Protein AF-A0A078JYT4-F1 (afdb_monomer)

Foldseek 3Di:
DPPFQAWEAEVNDIDTDHLVLLLVQFVQSVVVQVPPPDSNHRYHYDHLDHPLLVVQVRCCSVPVDGPPDDDLVSLLSNLQVCLVRVRVSSVQVSLVVVLVVDDLQCLLVQLVSCVVSVSVVSNVSSLLRCLVCVVSSCPHPSCVVCVPPDPVSVVSSVVSNVVVVVVVVVPDDDDDPDPVVVVVVPDDDDDDDDDDDDDDDD

Nearest PDB structures (foldseek):
  4j8z-assembly1_A  TM=9.392E-01  e=4.203E-13  Homo sapiens
  8dwv-assembly1_E  TM=9.304E-01  e=1.957E-12  Homo sapiens
  8dws-assembly1_A  TM=9.161E-01  e=1.350E-12  Homo sapiens
  8dwu-assembly1_J  TM=9.229E-01  e=5.960E-12  Homo sapiens
  3htm-assembly2_D  TM=9.445E-01  e=6.148E-11  Homo sapiens

Solvent-accessible surface area (backbone atoms only — not comparable to full-atom values): 12032 Å² total; per-residue (Å²): 110,93,85,50,64,33,31,35,36,23,91,82,48,76,44,70,39,44,62,67,62,44,29,75,62,14,64,46,46,31,53,54,63,73,67,50,88,57,89,80,70,42,71,46,80,43,87,91,49,54,55,70,48,48,50,50,53,51,47,24,70,76,66,77,44,79,72,93,83,66,57,72,72,53,41,54,54,40,27,49,47,17,49,73,38,52,26,66,71,56,29,53,52,32,32,60,58,52,58,77,71,64,40,71,73,44,28,47,55,49,32,52,52,19,59,77,42,69,34,62,69,41,27,52,54,32,40,52,55,40,45,78,38,41,75,67,30,65,73,22,70,41,29,66,76,46,70,88,56,59,72,67,60,53,54,52,46,53,50,42,35,53,55,48,52,59,58,51,63,76,76,49,88,82,86,74,90,54,72,63,66,74,65,67,75,79,74,90,88,87,86,83,88,88,82,90,90,89,82,92,87,134

Radius of gyration: 27.8 Å; Cα contacts (8 Å, |Δi|>4): 198; chains: 1; bounding box: 109×45×64 Å

Secondary structure (DSSP, 8-state):
-TT--EEEEETTEEEEE-HHHHHHH-HHHHHHHHT-S-TT--EEE--SS-HHHHHHHHHHHHHSS--SS--HHHHHHHHHHHHHTT-HHHHHHHHHHHHTT--TTTHHHHHHHHHHTT-HHHHHHHHHHHHHTHHHHHTSHHHHTTTTS-HHHHHHHHHHHHHHHHHHHTT-SS----HHHHHTTS----------------

Organism: Brassica napus (NCBI:txid3708)

pLDDT: mean 82.87, std 18.79, range [37.75, 97.44]

Sequence (202 aa):
MEGSDVTFNIAGDKFQAHKLVLAARSPFFKSKFSNELEPNSTEVTINDLEPKVFKALLQFIYKDSLPEEVEPTLIVKLLAAADKYYLNRLRLLCESHICKGVSVKSVAKILALAHIYKATELKSVCLKLTAENLAAVLETDGYQQQKDECLSLQSELLKAVAAFEESSHSIGGAMSLSVWAQLSDGGGGGDTSSRHVRQRTT

Structure (mmCIF, N/CA/C/O backbone):
data_AF-A0A078JYT4-F1
#
_entry.id   AF-A0A078JYT4-F1
#
loop_
_atom_site.group_PDB
_atom_site.id
_atom_site.type_symbol
_atom_site.label_atom_id
_atom_site.label_alt_id
_atom_site.label_comp_id
_atom_site.label_asym_id
_atom_site.label_entity_id
_atom_site.label_seq_id
_atom_site.pdbx_PDB_ins_code
_atom_site.Cartn_x
_atom_site.Cartn_y
_atom_site.Cartn_z
_atom_site.occupancy
_atom_site.B_iso_or_equiv
_atom_site.auth_seq_id
_atom_site.auth_comp_id
_atom_site.auth_asym_id
_atom_site.auth_atom_id
_atom_site.pdbx_PDB_model_num
ATOM 1 N N . MET A 1 1 ? -20.323 8.381 13.188 1.00 62.91 1 MET A N 1
ATOM 2 C CA . MET A 1 1 ? -20.958 7.093 12.815 1.00 62.91 1 MET A CA 1
ATOM 3 C C . MET A 1 1 ? -21.719 6.628 14.035 1.00 62.91 1 MET A C 1
ATOM 5 O O . MET A 1 1 ? -21.154 6.687 15.117 1.00 62.91 1 MET A O 1
ATOM 9 N N . GLU A 1 2 ? -22.985 6.255 13.900 1.00 82.62 2 GLU A N 1
ATOM 10 C CA . GLU A 1 2 ? -23.734 5.724 15.041 1.00 82.62 2 GLU A CA 1
ATOM 11 C C . GLU A 1 2 ? -23.091 4.411 15.517 1.00 82.62 2 GLU A C 1
ATOM 13 O O . GLU A 1 2 ? -22.697 3.598 14.686 1.00 82.62 2 GLU A O 1
ATOM 18 N N . GLY A 1 3 ? -22.923 4.240 16.833 1.00 85.69 3 GLY A N 1
ATOM 19 C CA . GLY A 1 3 ? -22.303 3.045 17.420 1.00 85.69 3 GLY A CA 1
ATOM 20 C C . GLY A 1 3 ? -20.768 3.005 17.429 1.00 85.69 3 GLY A C 1
ATOM 21 O O . GLY A 1 3 ? -20.207 1.970 17.778 1.00 85.69 3 GLY A O 1
ATOM 22 N N . SER A 1 4 ? -20.071 4.094 17.078 1.00 91.62 4 SER A N 1
ATOM 23 C CA . SER A 1 4 ? -18.601 4.129 17.129 1.00 91.62 4 SER A CA 1
ATOM 24 C C . SER A 1 4 ? -18.066 4.004 18.559 1.00 91.62 4 SER A C 1
ATOM 26 O O . SER A 1 4 ? -18.443 4.789 19.428 1.00 91.62 4 SER A O 1
ATOM 28 N N . ASP A 1 5 ? -17.129 3.087 18.769 1.00 92.69 5 ASP A N 1
ATOM 29 C CA . ASP A 1 5 ? -16.492 2.752 20.052 1.00 92.69 5 ASP A CA 1
ATOM 30 C C . ASP A 1 5 ? -14.988 3.102 20.078 1.00 92.69 5 ASP A C 1
ATOM 32 O O . ASP A 1 5 ? -14.284 2.824 21.052 1.00 92.69 5 ASP A O 1
ATOM 36 N N . VAL A 1 6 ? -14.482 3.735 19.013 1.00 93.38 6 VAL A N 1
ATOM 37 C CA . VAL A 1 6 ? -13.119 4.270 18.929 1.00 93.38 6 VAL A CA 1
ATOM 38 C C . VAL A 1 6 ? -13.061 5.524 18.054 1.00 93.38 6 VAL A C 1
ATOM 40 O O . VAL A 1 6 ? -13.742 5.638 17.032 1.00 93.38 6 VAL A O 1
ATOM 43 N N . THR A 1 7 ? -12.208 6.464 18.445 1.00 95.31 7 THR A N 1
ATOM 44 C CA . THR A 1 7 ? -11.863 7.684 17.717 1.00 95.31 7 THR A CA 1
ATOM 45 C C . THR A 1 7 ? -10.365 7.694 17.458 1.00 95.31 7 THR A C 1
ATOM 47 O O . THR A 1 7 ? -9.572 7.591 18.384 1.00 95.31 7 THR A O 1
ATOM 50 N N . PHE A 1 8 ? -9.954 7.837 16.206 1.00 95.50 8 PHE A N 1
ATOM 51 C CA . PHE A 1 8 ? -8.553 8.023 15.859 1.00 95.50 8 PHE A CA 1
ATOM 52 C C . PHE A 1 8 ? -8.230 9.500 15.702 1.00 95.50 8 PHE A C 1
ATOM 54 O O . PHE A 1 8 ? -8.982 10.215 15.046 1.00 95.50 8 PHE A O 1
ATOM 61 N N . ASN A 1 9 ? -7.106 9.934 16.261 1.00 95.62 9 ASN A N 1
ATOM 62 C CA . ASN A 1 9 ? -6.563 11.272 16.068 1.00 95.62 9 ASN A CA 1
ATOM 63 C C . ASN A 1 9 ? -5.336 11.188 15.155 1.00 95.62 9 ASN A C 1
ATOM 65 O O . ASN A 1 9 ? -4.339 10.553 15.511 1.00 95.62 9 ASN A O 1
ATOM 69 N N . ILE A 1 10 ? -5.430 11.797 13.973 1.00 96.38 10 ILE A N 1
ATOM 70 C CA . ILE A 1 10 ? -4.370 11.821 12.966 1.00 96.38 10 ILE A CA 1
ATOM 71 C C . ILE A 1 10 ? -4.054 13.275 12.653 1.00 96.38 10 ILE A C 1
ATOM 73 O O . ILE A 1 10 ? -4.832 13.947 11.985 1.00 96.38 10 ILE A O 1
ATOM 77 N N . ALA A 1 11 ? -2.920 13.766 13.153 1.00 93.38 11 ALA A N 1
ATOM 78 C CA . ALA A 1 11 ? -2.494 15.158 12.977 1.00 93.38 11 ALA A CA 1
ATOM 79 C C . ALA A 1 11 ? -3.571 16.204 13.361 1.00 93.38 11 ALA A C 1
ATOM 81 O O . ALA A 1 11 ? -3.646 17.270 12.756 1.00 93.38 11 ALA A O 1
ATOM 82 N N . GLY A 1 12 ? -4.406 15.903 14.364 1.00 93.06 12 GLY A N 1
ATOM 83 C CA . GLY A 1 12 ? -5.511 16.759 14.813 1.00 93.06 12 GLY A CA 1
ATOM 84 C C . GLY A 1 12 ? -6.875 16.405 14.212 1.00 93.06 12 GLY A C 1
ATOM 85 O O . GLY A 1 12 ? -7.898 16.736 14.813 1.00 93.06 12 GLY A O 1
ATOM 86 N N . ASP A 1 13 ? -6.913 15.673 13.096 1.00 96.44 13 ASP A N 1
ATOM 87 C CA . ASP A 1 13 ? -8.160 15.220 12.481 1.00 96.44 13 ASP A CA 1
ATOM 88 C C . ASP A 1 13 ? -8.705 13.992 13.220 1.00 96.44 13 ASP A C 1
ATOM 90 O O . ASP A 1 13 ? -8.012 12.984 13.393 1.00 96.44 13 ASP A O 1
ATOM 94 N N . LYS A 1 14 ? -9.974 14.065 13.641 1.00 95.62 14 LYS A N 1
ATOM 95 C CA . LYS A 1 14 ? -10.647 12.987 14.376 1.00 95.62 14 LYS A CA 1
ATOM 96 C C . LYS A 1 14 ? -11.492 12.104 13.460 1.00 95.62 14 LYS A C 1
ATOM 98 O O . LYS A 1 14 ? -12.355 12.589 12.731 1.00 95.62 14 LYS A O 1
ATOM 103 N N . PHE A 1 15 ? -11.301 10.791 13.562 1.00 96.38 15 PHE A N 1
ATOM 104 C CA . PHE A 1 15 ? -12.009 9.781 12.776 1.00 96.38 15 PHE A CA 1
ATOM 105 C C . PHE A 1 15 ? -12.673 8.752 13.684 1.00 96.38 15 PHE A C 1
ATOM 107 O O . PHE A 1 15 ? -12.001 7.958 14.335 1.00 96.38 15 PHE A O 1
ATOM 114 N N . GLN A 1 16 ? -14.000 8.731 13.696 1.00 96.06 16 GLN A N 1
ATOM 115 C CA . GLN A 1 16 ? -14.762 7.707 14.410 1.00 96.06 16 GLN A CA 1
ATOM 116 C C . GLN A 1 16 ? -14.810 6.396 13.620 1.00 96.06 16 GLN A C 1
ATOM 118 O O . GLN A 1 16 ? -14.987 6.408 12.400 1.00 96.06 16 GLN A O 1
ATOM 123 N N . ALA A 1 17 ? -14.692 5.266 14.315 1.00 96.00 17 ALA A N 1
ATOM 124 C CA . ALA A 1 17 ? -14.764 3.933 13.725 1.00 96.00 17 ALA A CA 1
ATOM 125 C C . ALA A 1 17 ? -15.296 2.890 14.726 1.00 96.00 17 ALA A C 1
ATOM 127 O O . ALA A 1 17 ? -15.682 3.230 15.842 1.00 96.00 17 ALA A O 1
ATOM 128 N N . HIS A 1 18 ? -15.318 1.624 14.300 1.00 95.06 18 HIS A N 1
ATOM 129 C CA . HIS A 1 18 ? -15.793 0.487 15.083 1.00 95.06 18 HIS A CA 1
ATOM 130 C C . HIS A 1 18 ? -14.646 -0.510 15.292 1.00 95.06 18 HIS A C 1
ATOM 132 O O . HIS A 1 18 ? -14.132 -1.063 14.307 1.00 95.06 18 HIS A O 1
ATOM 138 N N . LYS A 1 19 ? -14.256 -0.772 16.546 1.00 93.81 19 LYS A N 1
ATOM 139 C CA . LYS A 1 19 ? -13.181 -1.709 16.910 1.00 93.81 19 LYS A CA 1
ATOM 140 C C . LYS A 1 19 ? -13.442 -3.085 16.306 1.00 93.81 19 LYS A C 1
ATOM 142 O O . LYS A 1 19 ? -12.534 -3.668 15.717 1.00 93.81 19 LYS A O 1
ATOM 147 N N . LEU A 1 20 ? -14.690 -3.561 16.358 1.00 94.25 20 LEU A N 1
ATOM 148 C CA . LEU A 1 20 ? -15.089 -4.857 15.797 1.00 94.25 20 LEU A CA 1
ATOM 149 C C . LEU A 1 20 ? -14.827 -4.957 14.286 1.00 94.25 20 LEU A C 1
ATOM 151 O O . LEU A 1 20 ? -14.235 -5.933 13.828 1.00 94.25 20 LEU A O 1
ATOM 155 N N . VAL A 1 21 ? -15.225 -3.943 13.510 1.00 96.44 21 VAL A N 1
ATOM 156 C CA . VAL A 1 21 ? -15.029 -3.933 12.049 1.00 96.44 21 VAL A CA 1
ATOM 157 C C . VAL A 1 21 ? -13.539 -3.895 11.714 1.00 96.44 21 VAL A C 1
ATOM 159 O O . VAL A 1 21 ? -13.063 -4.668 10.884 1.00 96.44 21 VAL A O 1
ATOM 162 N N . LEU A 1 22 ? -12.779 -3.039 12.397 1.00 96.06 22 LEU A N 1
ATOM 163 C CA . LEU A 1 22 ? -11.332 -2.925 12.220 1.00 96.06 22 LEU A CA 1
ATOM 164 C C . LEU A 1 22 ? -10.613 -4.240 12.559 1.00 96.06 22 LEU A C 1
ATOM 166 O O . LEU A 1 22 ? -9.792 -4.706 11.769 1.00 96.06 22 LEU A O 1
ATOM 170 N N . ALA A 1 23 ? -10.953 -4.869 13.687 1.00 95.44 23 ALA A N 1
ATOM 171 C CA . ALA A 1 23 ? -10.390 -6.148 14.114 1.00 95.44 23 ALA A CA 1
ATOM 172 C C . ALA A 1 23 ? -10.729 -7.298 13.155 1.00 95.44 23 ALA A C 1
ATOM 174 O O . ALA A 1 23 ? -9.892 -8.163 12.902 1.00 95.44 23 ALA A O 1
ATOM 175 N N . ALA A 1 24 ? -11.937 -7.311 12.588 1.00 96.31 24 ALA A N 1
ATOM 176 C CA . ALA A 1 24 ? -12.333 -8.325 11.613 1.00 96.31 24 ALA A CA 1
ATOM 177 C C . ALA A 1 24 ? -11.548 -8.210 10.295 1.00 96.31 24 ALA A C 1
ATOM 179 O O . ALA A 1 24 ? -11.333 -9.208 9.608 1.00 96.31 24 ALA A O 1
ATOM 180 N N . ARG A 1 25 ? -11.128 -6.995 9.928 1.00 97.00 25 ARG A N 1
ATOM 181 C CA . ARG A 1 25 ? -10.534 -6.692 8.617 1.00 97.00 25 ARG A CA 1
ATOM 182 C C . ARG A 1 25 ? -9.013 -6.576 8.639 1.00 97.00 25 ARG A C 1
ATOM 184 O O . ARG A 1 25 ? -8.395 -6.704 7.588 1.00 97.00 25 ARG A O 1
ATOM 191 N N . SER A 1 26 ? -8.411 -6.354 9.806 1.00 97.31 26 SER A N 1
ATOM 192 C CA . SER A 1 26 ? -6.973 -6.148 9.966 1.00 97.31 26 SER A CA 1
ATOM 193 C C . SER A 1 26 ? -6.429 -6.930 11.166 1.00 97.31 26 SER A C 1
ATOM 195 O O . SER A 1 26 ? -6.797 -6.639 12.310 1.00 97.31 26 SER A O 1
ATOM 197 N N . PRO A 1 27 ? -5.482 -7.860 10.946 1.00 96.38 27 PRO A N 1
ATOM 198 C CA . PRO A 1 27 ? -4.755 -8.525 12.026 1.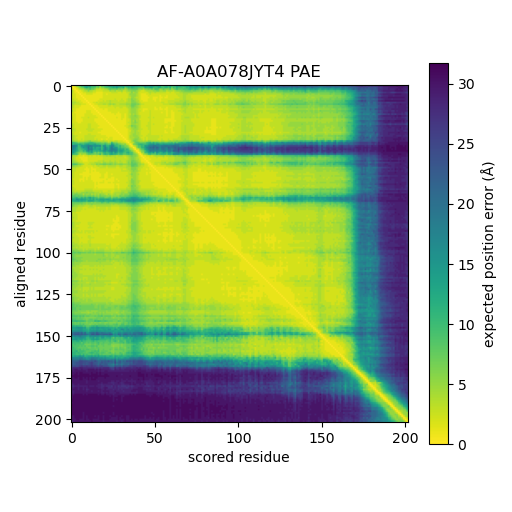00 96.38 27 PRO A CA 1
ATOM 199 C C . PRO A 1 27 ? -4.057 -7.549 12.981 1.00 96.38 27 PRO A C 1
ATOM 201 O O . PRO A 1 27 ? -4.011 -7.801 14.185 1.00 96.38 27 PRO A O 1
ATOM 204 N N . PHE A 1 28 ? -3.560 -6.417 12.463 1.00 94.50 28 PHE A N 1
ATOM 205 C CA . PHE A 1 28 ? -2.969 -5.358 13.283 1.00 94.50 28 PHE A CA 1
ATOM 206 C C . PHE A 1 28 ? -3.982 -4.827 14.299 1.00 94.50 28 PHE A C 1
ATOM 208 O O . PHE A 1 28 ? -3.713 -4.834 15.499 1.00 94.50 28 PHE A O 1
ATOM 215 N N . PHE A 1 29 ? -5.161 -4.401 13.833 1.00 94.50 29 PHE A N 1
ATOM 216 C CA . PHE A 1 29 ? -6.189 -3.853 14.718 1.00 94.50 29 PHE A CA 1
ATOM 217 C C . PHE A 1 29 ? -6.766 -4.915 15.652 1.00 94.50 29 PHE A C 1
ATOM 219 O O . PHE A 1 29 ? -7.006 -4.615 16.817 1.00 94.50 29 PHE A O 1
ATOM 226 N N . LYS A 1 30 ? -6.905 -6.165 15.192 1.00 94.56 30 LYS A N 1
ATOM 227 C CA . LYS A 1 30 ? -7.305 -7.286 16.052 1.00 94.56 30 LYS A CA 1
ATOM 228 C C . LYS A 1 30 ? -6.363 -7.428 17.243 1.00 94.56 30 LYS A C 1
ATOM 230 O O . LYS A 1 30 ? -6.814 -7.397 18.380 1.00 94.56 30 LYS A O 1
ATOM 235 N N . SER A 1 31 ? -5.061 -7.525 16.975 1.00 93.50 31 SER A N 1
ATOM 236 C CA . SER A 1 31 ? -4.038 -7.620 18.020 1.00 93.50 31 SER A CA 1
ATOM 237 C C . SER A 1 31 ? -4.042 -6.386 18.924 1.00 93.50 31 SER A C 1
ATOM 239 O O . SER A 1 31 ? -4.031 -6.512 20.146 1.00 93.50 31 SER A O 1
ATOM 241 N N . LYS A 1 32 ? -4.135 -5.188 18.333 1.00 90.06 32 LYS A N 1
ATOM 242 C CA . LYS A 1 32 ? -4.148 -3.929 19.082 1.00 90.06 32 LYS A CA 1
ATOM 243 C C . LYS A 1 32 ? -5.297 -3.862 20.090 1.00 90.06 32 LYS A C 1
ATOM 245 O O . LYS A 1 32 ? -5.050 -3.515 21.237 1.00 90.06 32 LYS A O 1
ATOM 250 N N . PHE A 1 33 ? -6.512 -4.229 19.689 1.00 89.94 33 PHE A N 1
ATOM 251 C CA . PHE A 1 33 ? -7.681 -4.168 20.571 1.00 89.94 33 PHE A CA 1
ATOM 252 C C . PHE A 1 33 ? -7.795 -5.360 21.524 1.00 89.94 33 PHE A C 1
ATOM 254 O O . PHE A 1 33 ? -8.365 -5.214 22.596 1.00 89.94 33 PHE A O 1
ATOM 261 N N . SER A 1 34 ? -7.248 -6.532 21.183 1.00 86.75 34 SER A N 1
ATOM 262 C CA . SER A 1 34 ? -7.196 -7.666 22.121 1.00 86.75 34 SER A CA 1
ATOM 263 C C . SER A 1 34 ? -6.197 -7.455 23.262 1.00 86.75 34 SER A C 1
ATOM 265 O O . SER A 1 34 ? -6.386 -8.018 24.335 1.00 86.75 34 SER A O 1
ATOM 267 N N . ASN A 1 35 ? -5.152 -6.653 23.040 1.00 79.62 35 ASN A N 1
ATOM 268 C CA . ASN A 1 35 ? -4.112 -6.364 24.031 1.00 79.62 35 ASN A CA 1
ATOM 269 C C . ASN A 1 35 ? -4.363 -5.064 24.820 1.00 79.62 35 ASN A C 1
ATOM 271 O O . ASN A 1 35 ? -3.526 -4.679 25.636 1.00 79.62 35 ASN A O 1
ATOM 275 N N . GLU A 1 36 ? -5.472 -4.358 24.573 1.00 72.12 36 GLU A N 1
ATOM 276 C CA . GLU A 1 36 ? -5.835 -3.168 25.347 1.00 72.12 36 GLU A CA 1
ATOM 277 C C . GLU A 1 36 ? -6.229 -3.583 26.774 1.00 72.12 36 GLU A C 1
ATOM 279 O O . GLU A 1 36 ? -7.296 -4.145 27.004 1.00 72.12 36 GLU A O 1
ATOM 284 N N . LEU A 1 37 ? -5.342 -3.297 27.736 1.00 56.25 37 LEU A N 1
ATOM 285 C CA . LEU A 1 37 ? -5.557 -3.534 29.171 1.00 56.25 37 LEU A CA 1
ATOM 286 C C . LEU A 1 37 ? -6.653 -2.630 29.761 1.00 56.25 37 LEU A C 1
ATOM 288 O O . LEU A 1 37 ? -7.266 -2.980 30.764 1.00 56.25 37 LEU A O 1
ATOM 292 N N . GLU A 1 38 ? -6.909 -1.487 29.120 1.00 59.28 38 GLU A N 1
ATOM 293 C CA . GLU A 1 38 ? -7.884 -0.486 29.546 1.00 59.28 38 GLU A CA 1
ATOM 294 C C . GLU A 1 38 ? -9.058 -0.438 28.553 1.00 59.28 38 GLU A C 1
ATOM 296 O O . GLU A 1 38 ? -8.940 0.178 27.488 1.00 59.28 38 GLU A O 1
ATOM 301 N N . PRO A 1 39 ? -10.218 -1.040 28.877 1.00 58.91 39 PRO A N 1
ATOM 302 C CA . PRO A 1 39 ? -11.365 -1.114 27.967 1.00 58.91 39 PRO A CA 1
ATOM 303 C C . PRO A 1 39 ? -11.965 0.261 27.613 1.00 58.91 39 PRO A C 1
ATOM 305 O O . PRO A 1 39 ? -12.724 0.368 26.652 1.00 58.91 39 PRO A O 1
ATOM 308 N N . ASN A 1 40 ? -11.601 1.316 28.353 1.00 60.00 40 ASN A N 1
ATOM 309 C CA . ASN A 1 40 ? -12.191 2.653 28.256 1.00 60.00 40 ASN A CA 1
ATOM 310 C C . ASN A 1 40 ? -11.368 3.665 27.442 1.00 60.00 40 ASN A C 1
ATOM 312 O O . ASN A 1 40 ? -11.790 4.818 27.315 1.00 60.00 40 ASN A O 1
ATOM 316 N N . SER A 1 41 ? -10.219 3.279 26.872 1.00 67.31 41 SER A N 1
ATOM 317 C CA . SER A 1 41 ? -9.527 4.165 25.931 1.00 67.31 41 SER A CA 1
ATOM 318 C C . SER A 1 41 ? -10.317 4.240 24.623 1.00 67.31 41 SER A C 1
ATOM 320 O O . SER A 1 41 ? -10.364 3.293 23.829 1.00 67.31 41 SER A O 1
ATOM 322 N N . THR A 1 42 ? -10.985 5.375 24.431 1.00 82.62 42 THR A N 1
ATOM 323 C CA . THR A 1 42 ? -11.814 5.665 23.255 1.00 82.62 42 THR A CA 1
ATOM 324 C C . THR A 1 42 ? -11.072 6.486 22.207 1.00 82.62 42 THR A C 1
ATOM 326 O O . THR A 1 42 ? -11.567 6.588 21.088 1.00 82.62 42 THR A O 1
ATOM 329 N N . GLU A 1 43 ? -9.891 7.038 22.513 1.00 90.19 43 GLU A N 1
ATOM 330 C CA . GLU A 1 43 ? -9.094 7.839 21.576 1.00 90.19 43 GLU A CA 1
ATOM 331 C C . GLU A 1 43 ? -7.718 7.203 21.314 1.00 90.19 43 GLU A C 1
ATOM 333 O O . GLU A 1 43 ? -6.966 6.891 22.235 1.00 90.19 43 GLU A O 1
ATOM 338 N N . VAL A 1 44 ? -7.383 7.006 20.036 1.00 90.94 44 VAL A N 1
ATOM 339 C CA . VAL A 1 44 ? -6.131 6.394 19.577 1.00 90.94 44 VAL A CA 1
ATOM 340 C C . VAL A 1 44 ? -5.404 7.350 18.640 1.00 90.94 44 VAL A C 1
ATOM 342 O O . VAL A 1 44 ? -5.865 7.630 17.536 1.00 90.94 44 VAL A O 1
ATOM 345 N N . THR A 1 45 ? -4.218 7.801 19.030 1.00 92.81 45 THR A N 1
ATOM 346 C CA . THR A 1 45 ? -3.394 8.661 18.171 1.00 92.81 45 THR A CA 1
ATOM 347 C C . THR A 1 45 ? -2.559 7.832 17.191 1.00 92.81 45 THR A C 1
ATOM 349 O O . THR A 1 45 ? -1.914 6.855 17.582 1.00 92.81 45 THR A O 1
ATOM 352 N N . ILE A 1 46 ? -2.561 8.222 15.913 1.00 91.62 46 ILE A N 1
ATOM 353 C CA . ILE A 1 46 ? -1.718 7.653 14.851 1.00 91.62 46 ILE A CA 1
ATOM 354 C C . ILE A 1 46 ? -0.912 8.797 14.232 1.00 91.62 46 ILE A C 1
ATOM 356 O O . ILE A 1 46 ? -1.475 9.693 13.611 1.00 91.62 46 ILE A O 1
ATOM 360 N N . ASN A 1 47 ? 0.412 8.750 14.398 1.00 91.19 47 ASN A N 1
ATOM 361 C CA . ASN A 1 47 ? 1.322 9.820 13.964 1.00 91.19 47 ASN A CA 1
ATOM 362 C C . ASN A 1 47 ? 2.024 9.529 12.630 1.00 91.19 47 ASN A C 1
ATOM 364 O O . ASN A 1 47 ? 2.667 10.407 12.068 1.00 91.19 47 ASN A O 1
ATOM 368 N N . ASP A 1 48 ? 1.949 8.295 12.141 1.00 88.56 48 ASP A N 1
ATOM 369 C CA . ASP A 1 48 ? 2.689 7.839 10.959 1.00 88.56 48 ASP A CA 1
ATOM 370 C C . ASP A 1 48 ? 1.885 7.892 9.655 1.00 88.56 48 ASP A C 1
ATOM 372 O O . ASP A 1 48 ? 2.405 7.544 8.597 1.00 88.56 48 ASP A O 1
ATOM 376 N N . LEU A 1 49 ? 0.624 8.316 9.721 1.00 94.00 49 LEU A N 1
ATOM 377 C CA . LEU A 1 49 ? -0.234 8.470 8.557 1.00 94.00 49 LEU A CA 1
ATOM 378 C C . LEU A 1 49 ? -0.682 9.915 8.409 1.00 94.00 49 LEU A C 1
ATOM 380 O O . LEU A 1 49 ? -0.962 10.606 9.382 1.00 94.00 49 LEU A O 1
ATOM 384 N N . GLU A 1 50 ? -0.818 10.347 7.162 1.0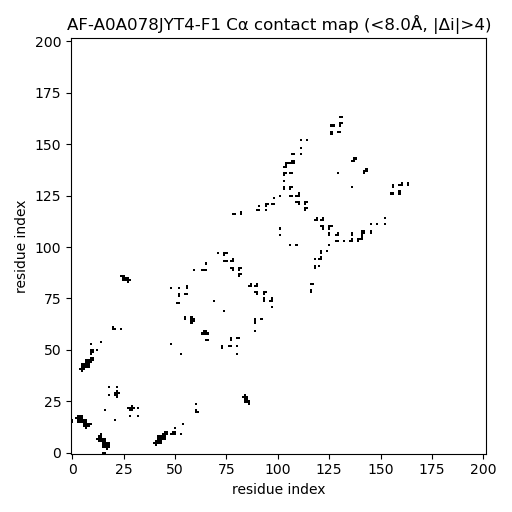0 95.12 50 GLU A N 1
ATOM 385 C CA . GLU A 1 50 ? -1.527 11.580 6.844 1.00 95.12 50 GLU A CA 1
ATOM 386 C C . GLU A 1 50 ? -3.044 11.342 6.916 1.00 95.12 50 GLU A C 1
ATOM 388 O O . GLU A 1 50 ? -3.506 10.252 6.549 1.00 95.12 50 GLU A O 1
ATOM 393 N N . PRO A 1 51 ? -3.852 12.357 7.279 1.00 96.19 51 PRO A N 1
ATOM 394 C CA . PRO A 1 51 ? -5.305 12.208 7.380 1.00 96.19 51 PRO A CA 1
ATOM 395 C C . PRO A 1 51 ? -5.955 11.664 6.103 1.00 96.19 51 PRO A C 1
ATOM 397 O O . PRO A 1 51 ? -6.840 10.811 6.164 1.00 96.19 51 PRO A O 1
ATOM 400 N N . LYS A 1 52 ? -5.476 12.088 4.924 1.00 95.25 52 LYS A N 1
ATOM 401 C CA . LYS A 1 52 ? -5.962 11.587 3.626 1.00 95.25 52 LYS A CA 1
ATOM 402 C C . LYS A 1 52 ? -5.694 10.088 3.437 1.00 95.25 52 LYS A C 1
ATOM 404 O O . LYS A 1 52 ? -6.572 9.374 2.955 1.00 95.25 52 LYS A O 1
ATOM 409 N N . VAL A 1 53 ? -4.517 9.606 3.846 1.00 96.38 53 VAL A N 1
ATOM 410 C CA . VAL A 1 53 ? -4.141 8.185 3.753 1.00 96.38 53 VAL A CA 1
ATOM 411 C C . VAL A 1 53 ? -4.985 7.361 4.719 1.00 96.38 53 VAL A C 1
ATOM 413 O O . VAL A 1 53 ? -5.553 6.346 4.321 1.00 96.38 53 VAL A O 1
ATOM 416 N N . PHE A 1 54 ? -5.139 7.826 5.963 1.00 96.69 54 PHE A N 1
ATOM 417 C CA . PHE A 1 54 ? 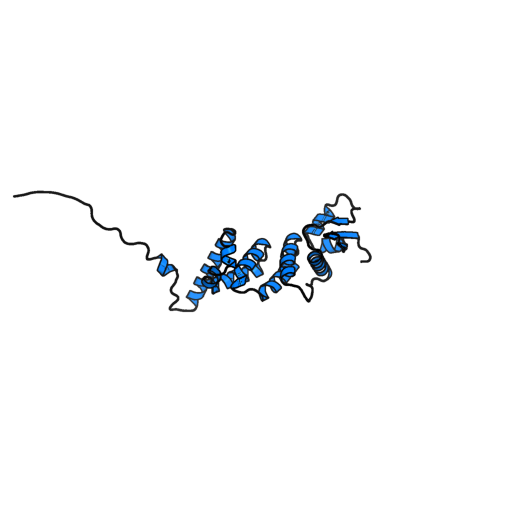-5.974 7.142 6.948 1.00 96.69 54 PHE A CA 1
ATOM 418 C C . PHE A 1 54 ? -7.445 7.099 6.521 1.00 96.69 54 PHE A C 1
ATOM 420 O O . PHE A 1 54 ? -8.093 6.062 6.638 1.00 96.69 54 PHE A O 1
ATOM 427 N N . LYS A 1 55 ? -7.970 8.188 5.952 1.00 95.69 55 LYS A N 1
ATOM 428 C CA . LYS A 1 55 ? -9.331 8.224 5.407 1.00 95.69 55 LYS A CA 1
ATOM 429 C C . LYS A 1 55 ? -9.531 7.174 4.311 1.00 95.69 55 LYS A C 1
ATOM 431 O O . LYS A 1 55 ? -10.531 6.461 4.348 1.00 95.69 55 LYS A O 1
ATOM 436 N N . ALA A 1 56 ? -8.589 7.053 3.373 1.00 96.31 56 ALA A N 1
ATOM 437 C CA . ALA A 1 56 ? -8.641 6.043 2.313 1.00 96.31 56 ALA A CA 1
ATOM 438 C C . ALA A 1 56 ? -8.529 4.610 2.869 1.00 96.31 56 ALA A C 1
ATOM 440 O O . ALA A 1 56 ? -9.290 3.731 2.468 1.00 96.31 56 ALA A O 1
ATOM 441 N N . LEU A 1 57 ? -7.643 4.389 3.848 1.00 96.75 57 LEU A N 1
ATOM 442 C CA . LEU A 1 57 ? -7.513 3.122 4.575 1.00 96.75 57 LEU A CA 1
ATOM 443 C C . LEU A 1 57 ? -8.841 2.721 5.232 1.00 96.75 57 LEU A C 1
ATOM 445 O O . LEU A 1 57 ? -9.303 1.591 5.079 1.00 96.75 57 LEU A O 1
ATOM 449 N N . LEU A 1 58 ? -9.477 3.662 5.934 1.00 96.25 58 LEU A N 1
ATOM 450 C CA . LEU A 1 58 ? -10.745 3.435 6.615 1.00 96.25 58 LEU A CA 1
ATOM 451 C C . LEU A 1 58 ? -11.854 3.128 5.601 1.00 96.25 58 LEU A C 1
ATOM 453 O O . LEU A 1 58 ? -12.580 2.152 5.763 1.00 96.25 58 LEU A O 1
ATOM 457 N N . GLN A 1 59 ? -11.947 3.900 4.516 1.00 95.69 59 GLN A N 1
ATOM 458 C CA . GLN A 1 59 ? -12.895 3.634 3.430 1.00 95.69 59 GLN A CA 1
ATOM 459 C C . GLN A 1 59 ? -12.728 2.224 2.858 1.00 95.69 59 GLN A C 1
ATOM 461 O O . GLN A 1 59 ? -13.728 1.524 2.718 1.00 95.69 59 GLN A O 1
ATOM 466 N N . PHE A 1 60 ? -11.493 1.779 2.610 1.00 97.44 60 PHE A N 1
ATOM 467 C CA . PHE A 1 60 ? -11.228 0.410 2.172 1.00 97.44 60 PHE A CA 1
ATOM 468 C C . PHE A 1 60 ? -11.700 -0.626 3.199 1.00 97.44 60 PHE A C 1
ATOM 470 O O . PHE A 1 60 ? -12.316 -1.624 2.832 1.00 97.44 60 PHE A O 1
ATOM 477 N N . ILE A 1 61 ? -11.456 -0.404 4.491 1.00 96.88 61 ILE A N 1
ATOM 478 C CA . ILE A 1 61 ? -11.871 -1.346 5.539 1.00 96.88 61 ILE A CA 1
ATOM 479 C C . ILE A 1 61 ? -13.391 -1.563 5.525 1.00 96.88 61 ILE A C 1
ATOM 481 O O . ILE A 1 61 ? -13.828 -2.708 5.656 1.00 96.88 61 ILE A O 1
ATOM 485 N N . TYR A 1 62 ? -14.172 -0.499 5.312 1.00 96.56 62 TYR A N 1
ATOM 486 C CA . TYR A 1 62 ? -15.638 -0.568 5.277 1.00 96.56 62 TYR A CA 1
ATOM 487 C C . TYR A 1 62 ? -16.228 -0.980 3.924 1.00 96.56 62 TYR A C 1
ATOM 489 O O . TYR A 1 62 ? -17.279 -1.613 3.904 1.00 96.56 62 TYR A O 1
ATOM 497 N N . LYS A 1 63 ? -15.611 -0.592 2.803 1.00 95.50 63 LYS A N 1
ATOM 498 C CA . LYS A 1 63 ? -16.192 -0.746 1.454 1.00 95.50 63 LYS A CA 1
ATOM 499 C C . LYS A 1 63 ? -15.481 -1.769 0.577 1.00 95.50 63 LYS A C 1
ATOM 501 O O . LYS A 1 63 ? -15.987 -2.109 -0.484 1.00 95.50 63 LYS A O 1
ATOM 506 N N . ASP A 1 64 ? -14.312 -2.239 1.003 1.00 94.69 64 ASP A N 1
ATOM 507 C CA . ASP A 1 64 ? -13.464 -3.168 0.255 1.00 94.69 64 ASP A CA 1
ATOM 508 C C . ASP A 1 64 ? -13.106 -2.646 -1.157 1.00 94.69 64 ASP A C 1
ATOM 51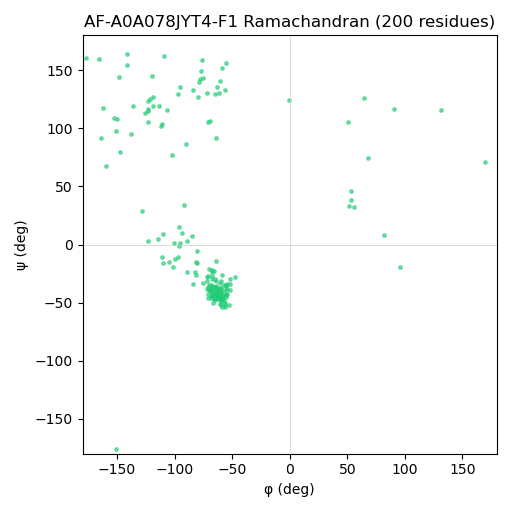0 O O . ASP A 1 64 ? -12.933 -3.411 -2.107 1.00 94.69 64 ASP A O 1
ATOM 514 N N . SER A 1 65 ? -12.980 -1.322 -1.299 1.00 92.75 65 SER A N 1
ATOM 51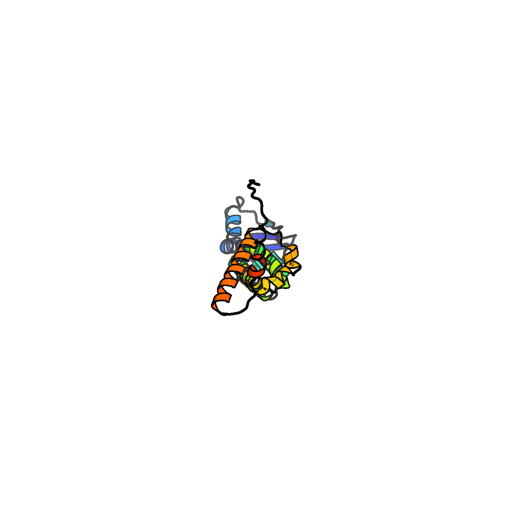5 C CA . SER A 1 65 ? -12.641 -0.635 -2.548 1.00 92.75 65 SER A CA 1
ATOM 516 C C . SER A 1 65 ? -11.705 0.550 -2.299 1.00 92.75 65 SER A C 1
ATOM 518 O O . SER A 1 65 ? -11.683 1.125 -1.208 1.00 92.75 65 SER A O 1
ATOM 520 N N . LEU A 1 66 ? -10.932 0.920 -3.320 1.00 90.00 66 LEU A N 1
ATOM 521 C CA . LEU A 1 66 ? -10.214 2.194 -3.344 1.00 90.00 66 LEU A CA 1
ATOM 522 C C . LEU A 1 66 ? -11.191 3.342 -3.668 1.00 90.00 66 LEU A C 1
ATOM 524 O O . LEU A 1 66 ? -12.257 3.082 -4.235 1.00 90.00 66 LEU A O 1
ATOM 528 N N . PRO A 1 67 ? -10.862 4.599 -3.320 1.00 84.81 67 PRO A N 1
ATOM 529 C CA . PRO A 1 67 ? -11.574 5.757 -3.858 1.00 84.81 67 PRO A CA 1
ATOM 530 C C . PRO A 1 67 ? -11.478 5.784 -5.396 1.00 84.81 67 PRO A C 1
ATOM 532 O O . PRO A 1 67 ? -10.518 5.264 -5.956 1.00 84.81 67 PRO A O 1
ATOM 535 N N . GLU A 1 68 ? -12.467 6.359 -6.083 1.00 77.62 68 GLU A N 1
ATOM 536 C CA . GLU A 1 68 ? -12.506 6.375 -7.559 1.00 77.62 68 GLU A CA 1
ATOM 537 C C . GLU A 1 68 ? -11.401 7.251 -8.165 1.00 77.62 68 GLU A C 1
ATOM 539 O O . GLU A 1 68 ? -10.761 6.867 -9.141 1.00 77.62 68 GLU A O 1
ATOM 544 N N . GLU A 1 69 ? -11.124 8.394 -7.539 1.00 78.00 69 GLU A N 1
ATOM 545 C CA . GLU A 1 69 ? -10.056 9.309 -7.928 1.00 78.00 69 GLU A CA 1
ATOM 546 C C . GLU A 1 69 ? -8.967 9.289 -6.856 1.00 78.00 69 GLU A C 1
ATOM 548 O O . GLU A 1 69 ? -9.126 9.849 -5.766 1.00 78.00 69 GLU A O 1
ATOM 553 N N . VAL A 1 70 ? -7.858 8.606 -7.144 1.00 80.44 70 VAL A N 1
ATOM 554 C CA . VAL A 1 70 ? -6.714 8.531 -6.229 1.00 80.44 70 VAL A CA 1
ATOM 555 C C . VAL A 1 70 ? -5.468 9.037 -6.927 1.00 80.44 70 VAL A C 1
ATOM 557 O O . VAL A 1 70 ? -5.049 8.512 -7.958 1.00 80.44 70 VAL A O 1
ATOM 560 N N . GLU A 1 71 ? -4.839 10.043 -6.330 1.00 89.06 71 GLU A N 1
ATOM 561 C CA . GLU A 1 71 ? -3.538 10.520 -6.780 1.00 89.06 71 GLU A CA 1
ATOM 562 C C . GLU A 1 71 ? -2.489 9.390 -6.682 1.00 89.06 71 GLU A C 1
ATOM 564 O O . GLU A 1 71 ? -2.469 8.650 -5.689 1.00 89.06 71 GLU A O 1
ATOM 569 N N . PRO A 1 72 ? -1.561 9.261 -7.650 1.00 88.12 72 PRO A N 1
ATOM 570 C CA . PRO A 1 72 ? -0.528 8.221 -7.619 1.00 88.12 72 PRO A CA 1
ATOM 571 C C . PRO A 1 72 ? 0.307 8.224 -6.331 1.00 88.12 72 PRO A C 1
ATOM 573 O O . PRO A 1 72 ? 0.664 7.171 -5.804 1.00 88.12 72 PRO A O 1
ATOM 576 N N . THR A 1 73 ? 0.579 9.410 -5.785 1.00 91.31 73 THR A N 1
ATOM 577 C CA . THR A 1 73 ? 1.305 9.601 -4.521 1.00 91.31 73 THR A CA 1
ATOM 578 C C . THR A 1 73 ? 0.549 9.010 -3.331 1.00 91.31 73 THR A C 1
ATOM 580 O O . THR A 1 73 ? 1.156 8.385 -2.460 1.00 91.31 73 THR A O 1
ATOM 583 N N . LEU A 1 74 ? -0.778 9.158 -3.304 1.00 94.62 74 LEU A N 1
ATOM 584 C CA . LEU A 1 74 ? -1.642 8.596 -2.273 1.00 94.62 74 LEU A CA 1
ATOM 585 C C . LEU A 1 74 ? -1.678 7.065 -2.362 1.00 94.62 74 LEU A C 1
ATOM 587 O O . LEU A 1 74 ? -1.602 6.415 -1.324 1.00 94.62 74 LEU A O 1
ATOM 591 N N . ILE A 1 75 ? -1.701 6.484 -3.568 1.00 95.44 75 ILE A N 1
ATOM 592 C CA . ILE A 1 75 ? -1.638 5.023 -3.752 1.00 95.44 75 ILE A CA 1
ATOM 593 C C . ILE A 1 75 ? -0.338 4.436 -3.188 1.00 95.44 75 ILE A C 1
ATOM 595 O O . ILE A 1 75 ? -0.384 3.421 -2.497 1.00 95.44 75 ILE A O 1
ATOM 599 N N . VAL A 1 76 ? 0.813 5.076 -3.417 1.00 95.06 76 VAL A N 1
ATOM 600 C CA . VAL A 1 76 ? 2.096 4.606 -2.860 1.00 95.06 76 VAL A CA 1
ATOM 601 C C . VAL A 1 76 ? 2.093 4.672 -1.328 1.00 95.06 76 VAL A C 1
ATOM 603 O O . VAL A 1 76 ? 2.498 3.716 -0.667 1.00 95.06 76 VAL A O 1
ATOM 606 N N . LYS A 1 77 ? 1.571 5.753 -0.735 1.00 96.25 77 LYS A N 1
ATOM 607 C CA . LYS A 1 77 ? 1.417 5.846 0.731 1.00 96.25 77 LYS A CA 1
ATOM 608 C C . LYS A 1 77 ? 0.433 4.806 1.270 1.00 96.25 77 LYS A C 1
ATOM 610 O O . LYS A 1 77 ? 0.634 4.256 2.351 1.00 96.25 77 LYS A O 1
ATOM 615 N N . LEU A 1 78 ? -0.619 4.505 0.513 1.00 96.81 78 LEU A N 1
ATOM 616 C CA . LEU A 1 78 ? -1.605 3.496 0.874 1.00 96.81 78 LEU A CA 1
ATOM 617 C C . LEU A 1 78 ? -1.041 2.075 0.752 1.00 96.81 78 LEU A C 1
ATOM 619 O O . LEU A 1 78 ? -1.406 1.224 1.554 1.00 96.81 78 LEU A O 1
ATOM 623 N N . LEU A 1 79 ? -0.114 1.826 -0.180 1.00 97.31 79 LEU A N 1
ATOM 624 C CA . LEU A 1 79 ? 0.657 0.581 -0.256 1.00 97.31 79 LEU A CA 1
ATOM 625 C C . LEU A 1 79 ? 1.485 0.370 1.021 1.00 97.31 79 LEU A C 1
ATOM 627 O O . LEU A 1 79 ? 1.439 -0.709 1.611 1.00 97.31 79 LEU A O 1
ATOM 631 N N . ALA A 1 80 ? 2.168 1.418 1.491 1.00 96.62 80 ALA A N 1
ATOM 632 C CA . ALA A 1 80 ? 2.913 1.385 2.750 1.00 96.62 80 ALA A CA 1
ATOM 633 C C . ALA A 1 80 ? 2.000 1.100 3.955 1.00 96.62 80 ALA A C 1
ATOM 635 O O . ALA A 1 80 ? 2.306 0.253 4.798 1.00 96.62 80 ALA A O 1
ATOM 636 N N . ALA A 1 81 ? 0.838 1.759 4.009 1.00 96.88 81 ALA A N 1
ATOM 637 C CA . ALA A 1 81 ? -0.167 1.494 5.031 1.00 96.88 81 ALA A CA 1
ATOM 638 C C . ALA A 1 81 ? -0.711 0.055 4.932 1.00 96.88 81 ALA A C 1
ATOM 640 O O . ALA A 1 81 ? -0.889 -0.612 5.948 1.00 96.88 81 ALA A O 1
ATOM 641 N N . ALA A 1 82 ? -0.935 -0.469 3.728 1.00 97.25 82 ALA A N 1
ATOM 642 C CA . ALA A 1 82 ? -1.435 -1.826 3.544 1.00 97.25 82 ALA A CA 1
ATOM 643 C C . ALA A 1 82 ? -0.484 -2.882 4.126 1.00 97.25 82 ALA A C 1
ATOM 645 O O . ALA A 1 82 ? -0.958 -3.805 4.790 1.00 97.25 82 ALA A O 1
ATOM 646 N N . ASP A 1 83 ? 0.835 -2.731 3.947 1.00 96.38 83 ASP A N 1
ATOM 647 C CA . ASP A 1 83 ? 1.819 -3.617 4.588 1.00 96.38 83 ASP A CA 1
ATOM 648 C C . ASP A 1 83 ? 1.808 -3.452 6.117 1.00 96.38 83 ASP A C 1
ATOM 650 O O . ASP A 1 83 ? 1.699 -4.442 6.841 1.00 96.38 83 ASP A O 1
ATOM 654 N N . LYS A 1 84 ? 1.815 -2.209 6.621 1.00 95.31 84 LYS A N 1
ATOM 655 C CA . LYS A 1 84 ? 1.840 -1.927 8.068 1.00 95.31 84 LYS A CA 1
ATOM 656 C C . LYS A 1 84 ? 0.621 -2.471 8.820 1.00 95.31 84 LYS A C 1
ATOM 658 O O . LYS A 1 84 ? 0.756 -3.016 9.915 1.00 95.31 84 LYS A O 1
ATOM 663 N N . TYR A 1 85 ? -0.571 -2.295 8.255 1.00 96.12 85 TYR A N 1
ATOM 664 C CA . TYR A 1 85 ? -1.838 -2.701 8.869 1.00 96.12 85 TYR A CA 1
ATOM 665 C C . TYR A 1 85 ? -2.283 -4.110 8.429 1.00 96.12 85 TYR A C 1
ATOM 667 O O . TYR A 1 85 ? -3.405 -4.523 8.738 1.00 96.12 85 TYR A O 1
ATOM 675 N N . TYR A 1 86 ? -1.410 -4.860 7.744 1.00 96.50 86 TYR A N 1
ATOM 676 C CA . TYR A 1 86 ? -1.634 -6.231 7.268 1.00 96.50 86 TYR A CA 1
ATOM 677 C C . TYR A 1 86 ? -2.915 -6.399 6.430 1.00 96.50 86 TYR A C 1
ATOM 679 O O . TYR A 1 86 ? -3.696 -7.332 6.623 1.00 96.50 86 TYR A O 1
ATOM 687 N N . LEU A 1 87 ? -3.142 -5.486 5.484 1.00 97.31 87 LEU A N 1
ATOM 688 C CA . LEU A 1 87 ? -4.296 -5.478 4.583 1.00 97.31 87 LEU A CA 1
ATOM 689 C C . LEU A 1 87 ? -3.907 -6.002 3.192 1.00 97.31 87 LEU A C 1
ATOM 691 O O . LEU A 1 87 ? -3.772 -5.240 2.236 1.00 97.31 87 LEU A O 1
ATOM 695 N N . ASN A 1 88 ? -3.764 -7.323 3.059 1.00 96.19 88 ASN A N 1
ATOM 696 C CA . ASN A 1 88 ? -3.277 -7.958 1.823 1.00 96.19 88 ASN A CA 1
ATOM 697 C C . ASN A 1 88 ? -4.094 -7.593 0.572 1.00 96.19 88 ASN A C 1
ATOM 699 O O . ASN A 1 88 ? -3.523 -7.307 -0.475 1.00 96.19 88 ASN A O 1
ATOM 703 N N . ARG A 1 89 ? -5.430 -7.561 0.671 1.00 96.50 89 ARG A N 1
ATOM 704 C CA . ARG A 1 89 ? -6.288 -7.208 -0.472 1.00 96.50 89 ARG A CA 1
ATOM 705 C C . ARG A 1 89 ? -6.122 -5.743 -0.891 1.00 96.50 89 ARG A C 1
ATOM 707 O O . ARG A 1 89 ? -6.116 -5.462 -2.083 1.00 96.50 89 ARG A O 1
ATOM 714 N N . LEU A 1 90 ? -5.920 -4.828 0.062 1.00 97.31 90 LEU A N 1
ATOM 715 C CA . LEU A 1 90 ? -5.595 -3.433 -0.246 1.00 97.31 90 LEU A CA 1
ATOM 716 C C . LEU A 1 90 ? -4.246 -3.330 -0.956 1.00 97.31 90 LEU A C 1
ATOM 718 O O . LEU A 1 90 ? -4.134 -2.605 -1.939 1.00 97.31 90 LEU A O 1
ATOM 722 N N . ARG A 1 91 ? -3.248 -4.091 -0.488 1.00 97.38 91 ARG A N 1
ATOM 723 C CA . ARG A 1 91 ? -1.924 -4.141 -1.111 1.00 97.38 91 ARG A CA 1
ATOM 724 C C . ARG A 1 91 ? -2.037 -4.530 -2.587 1.00 97.38 91 ARG A C 1
ATOM 726 O O . ARG A 1 91 ? -1.595 -3.761 -3.429 1.00 97.38 91 ARG A O 1
ATOM 733 N N . LEU A 1 92 ? -2.756 -5.610 -2.902 1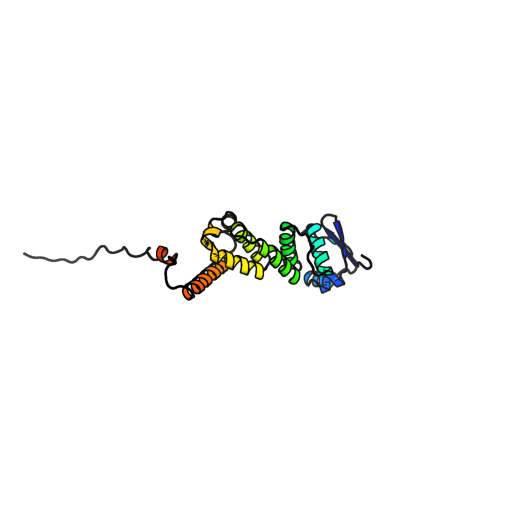.00 96.94 92 LEU A N 1
ATOM 734 C CA . LEU A 1 92 ? -2.985 -6.058 -4.285 1.00 96.94 92 LEU A CA 1
ATOM 735 C C . LEU A 1 92 ? -3.703 -5.013 -5.159 1.00 96.94 92 LEU A C 1
ATOM 737 O O . LEU A 1 92 ? -3.376 -4.859 -6.335 1.00 96.94 92 LEU A O 1
ATOM 741 N N . LEU A 1 93 ? -4.668 -4.271 -4.603 1.00 96.19 93 LEU A N 1
ATOM 742 C CA . LEU A 1 93 ? -5.329 -3.183 -5.332 1.00 96.19 93 LEU A CA 1
ATOM 743 C C . LEU A 1 93 ? -4.361 -2.030 -5.632 1.00 96.19 93 LEU A C 1
ATOM 745 O O . LEU A 1 93 ? -4.345 -1.523 -6.754 1.00 96.19 93 LEU A O 1
ATOM 749 N N . CYS A 1 94 ? -3.532 -1.643 -4.658 1.00 96.88 94 CYS A N 1
ATOM 750 C CA . CYS A 1 94 ? -2.483 -0.646 -4.864 1.00 96.88 94 CYS A CA 1
ATOM 751 C C . CYS A 1 94 ? -1.463 -1.120 -5.909 1.00 96.88 94 CYS A C 1
ATOM 753 O O . CYS A 1 94 ? -1.115 -0.352 -6.802 1.00 96.88 94 CYS A O 1
ATOM 755 N N . GLU A 1 95 ? -1.034 -2.384 -5.846 1.00 96.75 95 GLU A N 1
ATOM 756 C CA . GLU A 1 95 ? -0.139 -3.006 -6.830 1.00 96.75 95 GLU A CA 1
ATOM 757 C C . GLU A 1 95 ? -0.718 -2.912 -8.241 1.00 96.75 95 GLU A C 1
ATOM 759 O O . GLU A 1 95 ? -0.079 -2.357 -9.131 1.00 96.75 95 GLU A O 1
ATOM 764 N N . SER A 1 96 ? -1.967 -3.351 -8.431 1.00 94.94 96 SER A N 1
ATOM 765 C CA . SER A 1 96 ? -2.664 -3.268 -9.719 1.00 94.94 96 SER A CA 1
ATOM 766 C C . SER A 1 96 ? -2.735 -1.836 -10.257 1.00 94.94 96 SER A C 1
ATOM 768 O O . SER A 1 96 ? -2.565 -1.610 -11.456 1.00 94.94 96 SER A O 1
ATOM 770 N N . HIS A 1 97 ? -2.955 -0.852 -9.382 1.00 94.19 97 HIS A N 1
ATOM 771 C CA . HIS A 1 97 ? -3.013 0.549 -9.781 1.00 94.19 97 HIS A CA 1
ATOM 772 C C . HIS A 1 97 ? -1.635 1.103 -10.171 1.00 94.19 97 HIS A C 1
ATOM 774 O O . HIS A 1 97 ? -1.524 1.805 -11.176 1.00 94.19 97 HIS A O 1
ATOM 780 N N . ILE A 1 98 ? -0.581 0.774 -9.417 1.00 95.12 98 ILE A N 1
ATOM 781 C CA . ILE A 1 98 ? 0.792 1.210 -9.711 1.00 95.12 98 ILE A CA 1
ATOM 782 C C . ILE A 1 98 ? 1.296 0.560 -11.004 1.00 95.12 98 ILE A C 1
ATOM 784 O O . ILE A 1 98 ? 1.907 1.251 -11.820 1.00 95.12 98 ILE A O 1
ATOM 788 N N . CYS A 1 99 ? 0.974 -0.718 -11.242 1.00 94.56 99 CYS A N 1
ATOM 789 C CA . CYS A 1 99 ? 1.356 -1.460 -12.449 1.00 94.56 99 CYS A CA 1
ATOM 790 C C . CYS A 1 99 ? 0.987 -0.731 -13.751 1.00 94.56 99 CYS A C 1
ATOM 792 O O . CYS A 1 99 ? 1.738 -0.796 -14.719 1.00 94.56 99 CYS A O 1
ATOM 794 N N . LYS A 1 100 ? -0.128 0.013 -13.776 1.00 91.69 100 LYS A N 1
ATOM 795 C CA . LYS A 1 100 ? -0.587 0.762 -14.963 1.00 91.69 100 LYS A CA 1
ATOM 796 C C . LYS A 1 100 ? 0.349 1.905 -15.374 1.00 91.69 100 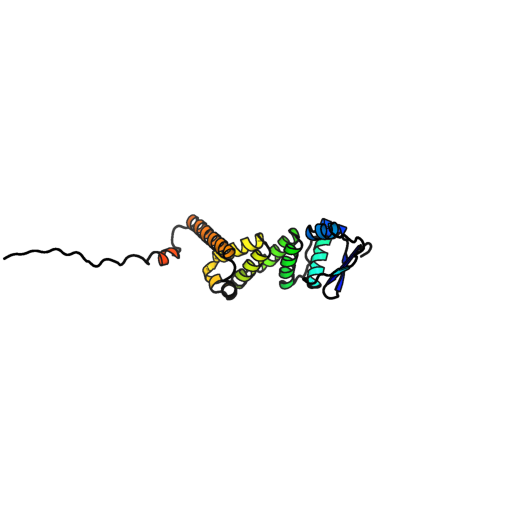LYS A C 1
ATOM 798 O O . LYS A 1 100 ? 0.293 2.342 -16.518 1.00 91.69 100 LYS A O 1
ATOM 803 N N . GLY A 1 101 ? 1.168 2.409 -14.449 1.00 89.50 101 GLY A N 1
ATOM 804 C CA . GLY A 1 101 ? 2.091 3.529 -14.667 1.00 89.50 101 GLY A CA 1
ATOM 805 C C . GLY A 1 101 ? 3.570 3.134 -14.676 1.00 89.50 101 GLY A C 1
ATOM 806 O O . GLY A 1 101 ? 4.437 4.012 -14.636 1.00 89.50 101 GLY A O 1
ATOM 807 N N . VAL A 1 102 ? 3.886 1.835 -14.678 1.00 94.56 102 VAL A N 1
ATOM 808 C CA . VAL A 1 102 ? 5.277 1.366 -14.703 1.00 94.56 102 VAL A CA 1
ATOM 809 C C . VAL A 1 102 ? 5.873 1.628 -16.086 1.00 94.56 102 VAL A C 1
ATOM 811 O O . VAL A 1 102 ? 5.291 1.290 -17.112 1.00 94.56 102 VAL A O 1
ATOM 814 N N . SER A 1 103 ? 7.055 2.239 -16.111 1.00 95.31 103 SER A N 1
ATOM 815 C CA . SER A 1 103 ? 7.805 2.554 -17.327 1.00 95.31 103 SER A CA 1
ATOM 816 C C . SER A 1 103 ? 9.295 2.338 -17.086 1.00 95.31 103 SER A C 1
ATOM 818 O O . SER A 1 103 ? 9.729 2.335 -15.937 1.00 95.31 103 SER A O 1
ATOM 820 N N . VAL A 1 104 ? 10.100 2.255 -18.148 1.00 94.94 104 VAL A N 1
ATOM 821 C CA . VAL A 1 104 ? 11.569 2.134 -18.044 1.00 94.94 104 VAL A CA 1
ATOM 822 C C . VAL A 1 104 ? 12.169 3.218 -17.137 1.00 94.94 104 VAL A C 1
ATOM 824 O O . VAL A 1 104 ? 13.032 2.928 -16.320 1.00 94.94 104 VAL A O 1
ATOM 827 N N . LYS A 1 105 ? 11.654 4.454 -17.199 1.00 94.56 105 LYS A N 1
ATOM 828 C CA . LYS A 1 105 ? 12.143 5.580 -16.382 1.00 94.56 105 LYS A CA 1
ATOM 829 C C . LYS A 1 105 ? 11.781 5.470 -14.898 1.00 94.56 105 LYS A C 1
ATOM 831 O O . LYS A 1 105 ? 12.473 6.042 -14.060 1.00 94.56 105 LYS A O 1
ATOM 836 N N . SER A 1 106 ? 10.676 4.798 -14.572 1.00 93.25 106 SER A N 1
ATOM 837 C CA . SER A 1 106 ? 10.140 4.706 -13.208 1.00 93.25 106 SER A CA 1
ATOM 838 C C . SER A 1 106 ? 10.380 3.349 -12.542 1.00 93.25 106 SER A C 1
ATOM 840 O O . SER A 1 106 ? 10.257 3.257 -11.320 1.00 93.25 106 SER A O 1
ATOM 842 N N . VAL A 1 107 ? 10.739 2.311 -13.308 1.00 95.12 107 VAL A N 1
ATOM 843 C CA . VAL A 1 107 ? 10.761 0.916 -12.844 1.00 95.12 107 VAL A CA 1
ATOM 844 C C . VAL A 1 107 ? 11.712 0.685 -11.677 1.00 95.12 107 VAL A C 1
ATOM 846 O O . VAL A 1 107 ? 11.323 -0.013 -10.752 1.00 95.12 107 VAL A O 1
ATOM 849 N N . ALA A 1 108 ? 12.889 1.320 -11.653 1.00 93.06 108 ALA A N 1
ATOM 850 C CA . ALA A 1 108 ? 13.838 1.179 -10.546 1.00 93.06 108 ALA A CA 1
ATOM 851 C C . ALA A 1 108 ? 13.217 1.626 -9.208 1.00 93.06 108 ALA A C 1
ATOM 853 O O . ALA A 1 108 ? 13.125 0.839 -8.265 1.00 93.06 108 ALA A O 1
ATOM 854 N N . LYS A 1 109 ? 12.648 2.841 -9.182 1.00 92.69 109 LYS A N 1
ATOM 855 C CA . LYS A 1 109 ? 11.985 3.409 -7.995 1.00 92.69 109 LYS A CA 1
ATOM 856 C C . LYS A 1 109 ? 10.808 2.561 -7.544 1.00 92.69 109 LYS A C 1
ATOM 858 O O . LYS A 1 109 ? 10.630 2.321 -6.353 1.00 92.69 109 LYS A O 1
ATOM 863 N N . ILE A 1 110 ? 10.004 2.095 -8.495 1.00 94.75 110 ILE A N 1
ATOM 864 C CA . ILE A 1 110 ? 8.839 1.263 -8.196 1.00 94.75 110 ILE A CA 1
ATOM 865 C C . ILE A 1 110 ? 9.269 -0.118 -7.682 1.00 94.75 110 ILE A C 1
ATOM 867 O O . ILE A 1 110 ? 8.663 -0.615 -6.737 1.00 94.75 110 ILE A O 1
ATOM 871 N N . LEU A 1 111 ? 10.330 -0.710 -8.235 1.00 94.31 111 LEU A N 1
ATOM 872 C CA . LEU A 1 111 ? 10.867 -1.999 -7.801 1.00 94.31 111 LEU A CA 1
ATOM 873 C C . LEU A 1 111 ? 11.355 -1.946 -6.348 1.00 94.31 111 LEU A C 1
ATOM 875 O O . LEU A 1 111 ? 11.037 -2.840 -5.561 1.00 94.31 111 LEU A O 1
ATOM 879 N N . ALA A 1 112 ? 12.065 -0.879 -5.977 1.00 92.56 112 ALA A N 1
ATOM 880 C CA . ALA A 1 112 ? 12.492 -0.637 -4.602 1.00 92.56 112 ALA A CA 1
ATOM 881 C C . ALA A 1 112 ? 11.298 -0.536 -3.640 1.00 92.56 112 ALA A C 1
ATOM 883 O O . ALA A 1 112 ? 11.249 -1.230 -2.623 1.00 92.56 112 ALA A O 1
ATOM 884 N N . LEU A 1 113 ? 10.281 0.261 -3.995 1.00 93.50 113 LEU A N 1
ATOM 885 C CA . LEU A 1 113 ? 9.045 0.374 -3.209 1.00 93.50 113 LEU A CA 1
ATOM 886 C C . LEU A 1 113 ? 8.335 -0.980 -3.084 1.00 93.50 113 LEU A C 1
ATOM 888 O O . LEU A 1 113 ? 7.868 -1.340 -2.001 1.00 93.50 113 LEU A O 1
ATOM 892 N N . ALA A 1 114 ? 8.276 -1.747 -4.174 1.00 95.19 114 ALA A N 1
ATOM 893 C CA . ALA A 1 114 ? 7.630 -3.049 -4.188 1.00 95.19 114 ALA A CA 1
ATOM 894 C C . ALA A 1 114 ? 8.333 -4.045 -3.256 1.00 95.19 114 ALA A C 1
ATOM 896 O O . ALA A 1 114 ? 7.680 -4.819 -2.555 1.00 95.19 114 ALA A O 1
ATOM 897 N N . HIS A 1 115 ? 9.663 -3.988 -3.194 1.00 93.06 115 HIS A N 1
ATOM 898 C CA . HIS A 1 115 ? 10.443 -4.780 -2.253 1.00 93.06 115 HIS A CA 1
ATOM 899 C C . HIS A 1 115 ? 10.199 -4.375 -0.799 1.00 93.06 115 HIS A C 1
ATOM 901 O O . HIS A 1 115 ? 9.876 -5.239 0.017 1.00 93.06 115 HIS A O 1
ATOM 907 N N . ILE A 1 116 ? 10.291 -3.077 -0.488 1.00 92.25 116 ILE A N 1
ATOM 908 C CA . ILE A 1 116 ? 10.122 -2.549 0.876 1.00 92.25 116 ILE A CA 1
ATOM 909 C C . ILE A 1 116 ? 8.743 -2.917 1.442 1.00 92.25 116 ILE A C 1
ATOM 911 O O . ILE A 1 116 ? 8.643 -3.354 2.588 1.00 92.25 116 ILE A O 1
ATOM 915 N N . TYR A 1 117 ? 7.684 -2.794 0.638 1.00 95.31 117 TYR A N 1
ATOM 916 C CA . TYR A 1 117 ? 6.302 -3.028 1.079 1.00 95.31 117 TYR A CA 1
ATOM 917 C C . TYR A 1 117 ? 5.773 -4.434 0.778 1.00 95.31 117 TYR A C 1
ATOM 919 O O . TYR A 1 117 ? 4.564 -4.673 0.853 1.00 95.31 117 TYR A O 1
ATOM 927 N N . LYS A 1 118 ? 6.667 -5.379 0.455 1.00 94.69 118 LYS A N 1
ATOM 928 C CA . LYS A 1 118 ? 6.340 -6.796 0.212 1.00 94.69 118 LYS A CA 1
ATOM 929 C C . LYS A 1 118 ? 5.229 -6.985 -0.836 1.00 94.69 118 LYS A C 1
ATOM 931 O O . LYS A 1 118 ? 4.357 -7.840 -0.688 1.00 94.69 118 LYS A O 1
ATOM 936 N N . ALA A 1 119 ? 5.253 -6.153 -1.871 1.00 96.19 119 ALA A N 1
ATOM 937 C CA . ALA A 1 119 ? 4.309 -6.133 -2.979 1.00 96.19 119 ALA A CA 1
ATOM 938 C C . ALA A 1 119 ? 4.808 -7.057 -4.100 1.00 96.19 119 ALA A C 1
ATOM 940 O O . ALA A 1 119 ? 5.573 -6.648 -4.975 1.00 96.19 119 ALA A O 1
ATOM 941 N N . THR A 1 120 ? 4.463 -8.340 -4.011 1.00 95.25 120 THR A N 1
ATOM 942 C CA . THR A 1 120 ? 5.070 -9.404 -4.822 1.00 95.25 120 THR A CA 1
ATOM 943 C C . THR A 1 120 ? 4.664 -9.364 -6.291 1.00 95.25 120 THR A C 1
ATOM 945 O O . THR A 1 120 ? 5.510 -9.612 -7.150 1.00 95.25 120 THR A O 1
ATOM 948 N N . GLU A 1 121 ? 3.414 -9.015 -6.597 1.00 95.19 121 GLU A N 1
ATOM 949 C CA . GLU A 1 121 ? 2.915 -8.961 -7.975 1.00 95.19 121 GLU A CA 1
ATOM 950 C C . GLU A 1 121 ? 3.540 -7.777 -8.711 1.00 95.19 121 GLU A C 1
ATOM 952 O O . GLU A 1 121 ? 4.086 -7.927 -9.805 1.00 95.19 121 GLU A O 1
ATOM 957 N N . LEU A 1 122 ? 3.556 -6.609 -8.064 1.00 96.81 122 LEU A N 1
ATOM 958 C CA . LEU A 1 122 ? 4.218 -5.419 -8.591 1.00 96.81 122 LEU A CA 1
ATOM 959 C C . LEU A 1 122 ? 5.718 -5.657 -8.789 1.00 96.81 122 LEU A C 1
ATOM 961 O O . LEU A 1 122 ? 6.267 -5.304 -9.832 1.00 96.81 122 LEU A O 1
ATOM 965 N N . LYS A 1 123 ? 6.379 -6.302 -7.820 1.00 95.94 123 LYS A N 1
ATOM 966 C CA . LYS A 1 123 ? 7.803 -6.639 -7.916 1.00 95.94 123 LYS A CA 1
ATOM 967 C C . LYS A 1 123 ? 8.085 -7.544 -9.114 1.00 95.94 123 LYS A C 1
ATOM 969 O O . LYS A 1 123 ? 9.027 -7.277 -9.852 1.00 95.94 123 LYS A O 1
ATOM 974 N N . SER A 1 124 ? 7.261 -8.568 -9.332 1.00 95.12 124 SER A N 1
ATOM 975 C CA . SER A 1 124 ? 7.384 -9.485 -10.471 1.00 95.12 124 SER A CA 1
ATOM 976 C C . SER A 1 124 ? 7.288 -8.745 -11.810 1.00 95.12 124 SER A C 1
ATOM 978 O O . SER A 1 124 ? 8.155 -8.897 -12.674 1.00 95.12 124 SER A O 1
ATOM 980 N N . VAL A 1 125 ? 6.297 -7.855 -11.950 1.00 95.94 125 VAL A N 1
ATOM 981 C CA . VAL A 1 125 ? 6.132 -7.013 -13.147 1.00 95.94 125 VAL A CA 1
ATOM 982 C C . VAL A 1 125 ? 7.354 -6.119 -13.369 1.00 95.94 125 VAL A C 1
ATOM 984 O O . VAL A 1 125 ? 7.864 -6.036 -14.487 1.00 95.94 125 VAL A O 1
ATOM 987 N N . CYS A 1 126 ? 7.861 -5.481 -12.313 1.00 95.81 126 CYS A N 1
ATOM 988 C CA . CYS A 1 126 ? 9.039 -4.623 -12.401 1.00 95.81 126 CYS A CA 1
ATOM 989 C C . CYS A 1 126 ? 10.311 -5.400 -12.769 1.00 95.81 126 CYS A C 1
ATOM 991 O O . CYS A 1 126 ? 11.079 -4.932 -13.610 1.00 95.81 126 CYS A O 1
ATOM 993 N N . LEU A 1 127 ? 10.531 -6.578 -12.178 1.00 94.50 127 LEU A N 1
ATOM 994 C CA . LEU A 1 127 ? 11.676 -7.437 -12.494 1.00 94.50 127 LEU A CA 1
ATOM 995 C C . LEU A 1 127 ? 11.653 -7.867 -13.960 1.00 94.50 127 LEU A C 1
ATOM 997 O O . LEU A 1 127 ? 12.670 -7.748 -14.640 1.00 94.50 127 LEU A O 1
ATOM 1001 N N . LYS A 1 128 ? 10.488 -8.286 -14.466 1.00 94.38 128 LYS A N 1
ATOM 1002 C CA . LYS A 1 128 ? 10.318 -8.657 -15.873 1.00 94.38 128 LYS A CA 1
ATOM 1003 C C . LYS A 1 128 ? 10.628 -7.492 -16.817 1.00 94.38 128 LYS A C 1
ATOM 1005 O O . LYS A 1 128 ? 11.453 -7.643 -17.713 1.00 94.38 128 LYS A O 1
ATOM 1010 N N . LEU A 1 129 ? 10.034 -6.318 -16.583 1.00 94.06 129 LEU A N 1
ATOM 1011 C CA . LEU A 1 129 ? 10.280 -5.139 -17.422 1.00 94.06 129 LEU A CA 1
ATOM 1012 C C . LEU A 1 129 ? 11.757 -4.719 -17.403 1.00 94.06 129 LEU A C 1
ATOM 1014 O O . LEU A 1 129 ? 12.297 -4.300 -18.428 1.00 94.06 129 LEU A O 1
ATOM 1018 N N . THR A 1 130 ? 12.401 -4.831 -16.238 1.00 93.62 130 THR A N 1
ATOM 1019 C CA . THR A 1 130 ? 13.824 -4.513 -16.084 1.00 93.62 130 THR A CA 1
ATOM 1020 C C . THR A 1 130 ? 14.692 -5.507 -16.845 1.00 93.62 130 THR A C 1
ATOM 1022 O O . THR A 1 130 ? 15.608 -5.079 -17.532 1.00 93.62 130 THR A O 1
ATOM 1025 N N . ALA A 1 131 ? 14.393 -6.807 -16.780 1.00 93.00 131 ALA A N 1
ATOM 1026 C CA . ALA A 1 131 ? 15.123 -7.822 -17.536 1.00 93.00 131 ALA A CA 1
ATOM 1027 C C . ALA A 1 131 ? 15.014 -7.604 -19.056 1.00 93.00 131 ALA A C 1
ATOM 1029 O O . ALA A 1 131 ? 16.017 -7.669 -19.759 1.00 93.00 131 ALA A O 1
ATOM 1030 N N . GLU A 1 132 ? 13.823 -7.253 -19.550 1.00 92.44 132 GLU A N 1
ATOM 1031 C CA . GLU A 1 132 ? 13.578 -6.972 -20.973 1.00 92.44 132 GLU A CA 1
ATOM 1032 C C . GLU A 1 132 ? 14.280 -5.696 -21.477 1.00 92.44 132 GLU A C 1
ATOM 1034 O O . GLU A 1 132 ? 14.579 -5.582 -22.663 1.00 92.44 132 GLU A O 1
ATOM 1039 N N . ASN A 1 133 ? 14.539 -4.722 -20.596 1.00 92.75 133 ASN A N 1
ATOM 1040 C CA . ASN A 1 133 ? 15.041 -3.391 -20.964 1.00 92.75 133 ASN A CA 1
ATOM 1041 C C . ASN A 1 133 ? 16.290 -2.989 -20.167 1.00 92.75 133 ASN A C 1
ATOM 1043 O O . ASN A 1 133 ? 16.510 -1.800 -19.926 1.00 92.75 133 ASN A O 1
ATOM 1047 N N . LEU A 1 134 ? 17.099 -3.967 -19.747 1.00 90.94 134 LEU A N 1
ATOM 1048 C CA . LEU A 1 134 ? 18.138 -3.775 -18.732 1.00 90.94 134 LEU A CA 1
ATOM 1049 C C . LEU A 1 134 ? 19.068 -2.605 -19.056 1.00 90.94 134 LEU A C 1
ATOM 1051 O O . LEU A 1 134 ? 19.204 -1.700 -18.240 1.00 90.94 134 LEU A O 1
ATOM 1055 N N . ALA A 1 135 ? 19.634 -2.575 -20.266 1.00 91.06 135 ALA A N 1
ATOM 1056 C CA . ALA A 1 135 ? 20.540 -1.509 -20.693 1.00 91.06 135 ALA A CA 1
ATOM 1057 C C . ALA A 1 135 ? 19.910 -0.114 -20.553 1.00 91.06 135 ALA A C 1
ATOM 1059 O O . ALA A 1 135 ? 20.536 0.797 -20.026 1.00 91.06 135 ALA A O 1
ATOM 1060 N N . ALA A 1 136 ? 18.644 0.047 -20.949 1.00 93.00 136 ALA A N 1
ATOM 1061 C CA . ALA A 1 136 ? 17.952 1.325 -20.834 1.00 93.00 136 ALA A CA 1
ATOM 1062 C C . ALA A 1 136 ? 17.653 1.698 -19.375 1.00 93.00 136 ALA A C 1
ATOM 1064 O O . ALA A 1 136 ? 17.702 2.877 -19.036 1.00 93.00 136 ALA A O 1
ATOM 1065 N N . VAL A 1 137 ? 17.353 0.719 -18.511 1.00 92.94 137 VAL A N 1
ATOM 1066 C CA . VAL A 1 137 ? 17.101 0.956 -17.079 1.00 92.94 137 VAL A CA 1
ATOM 1067 C C . VAL A 1 137 ? 18.377 1.381 -16.351 1.00 92.94 137 VAL A C 1
ATOM 1069 O O . VAL A 1 137 ? 18.311 2.300 -15.533 1.00 92.94 137 VAL A O 1
ATOM 1072 N N . LEU A 1 138 ? 19.525 0.770 -16.662 1.00 91.19 138 LEU A N 1
ATOM 1073 C CA . LEU A 1 138 ? 20.819 1.096 -16.044 1.00 91.19 138 LEU A CA 1
ATOM 1074 C C . LEU A 1 138 ? 21.235 2.561 -16.268 1.00 91.19 138 LEU A C 1
ATOM 1076 O O . LEU A 1 138 ? 21.843 3.171 -15.387 1.00 91.19 138 LEU A O 1
ATOM 1080 N N . GLU A 1 139 ? 20.841 3.140 -17.402 1.00 92.69 139 GLU A N 1
ATOM 1081 C CA . GLU A 1 139 ? 21.091 4.546 -17.748 1.00 92.69 139 GLU A CA 1
ATOM 1082 C C . GLU A 1 139 ? 20.100 5.529 -17.096 1.00 92.69 139 GLU A C 1
ATOM 1084 O O . GLU A 1 139 ? 20.248 6.743 -17.223 1.00 92.69 139 GLU A O 1
ATOM 1089 N N . THR A 1 140 ? 19.063 5.050 -16.399 1.00 93.94 140 THR A N 1
ATOM 1090 C CA . THR A 1 140 ? 18.092 5.950 -15.760 1.00 93.94 140 THR A CA 1
ATOM 1091 C C . THR A 1 140 ? 18.622 6.543 -14.459 1.00 93.94 140 THR A C 1
ATOM 1093 O O . THR A 1 140 ? 19.184 5.843 -13.614 1.00 93.94 140 THR A O 1
ATOM 1096 N N . ASP A 1 141 ? 18.300 7.816 -14.215 1.00 90.38 141 ASP A N 1
ATOM 1097 C CA . ASP A 1 141 ? 18.568 8.477 -12.929 1.00 90.38 141 ASP A CA 1
ATOM 1098 C C . ASP A 1 141 ? 17.965 7.706 -11.746 1.00 90.38 141 ASP A C 1
ATOM 1100 O O . ASP A 1 141 ? 18.527 7.678 -10.653 1.00 90.38 141 ASP A O 1
ATOM 1104 N N . GLY A 1 142 ? 16.808 7.068 -11.962 1.00 86.31 142 GLY A N 1
ATOM 1105 C CA . GLY A 1 142 ? 16.142 6.259 -10.948 1.00 86.31 142 GLY A CA 1
ATOM 1106 C C . GLY A 1 142 ? 16.980 5.065 -10.509 1.00 86.31 142 GLY A C 1
ATOM 1107 O O . GLY A 1 142 ? 17.083 4.825 -9.312 1.00 86.31 142 GLY A O 1
ATOM 1108 N N . TYR A 1 143 ? 17.616 4.365 -11.450 1.00 88.19 143 TYR A N 1
ATOM 1109 C CA . TYR A 1 143 ? 18.533 3.278 -11.124 1.00 88.19 143 TYR A CA 1
ATOM 1110 C C . TYR A 1 143 ? 19.809 3.799 -10.456 1.00 88.19 143 TYR A C 1
ATOM 1112 O O . TYR A 1 143 ? 20.223 3.274 -9.426 1.00 88.19 143 TYR A O 1
ATOM 1120 N N . GLN A 1 144 ? 20.403 4.877 -10.976 1.00 88.50 144 GLN A N 1
ATOM 1121 C CA . GLN A 1 144 ? 21.640 5.438 -10.418 1.00 88.50 144 GLN A CA 1
ATOM 1122 C C . GLN A 1 144 ? 21.490 5.906 -8.964 1.00 88.50 144 GLN A C 1
ATOM 1124 O O . GLN A 1 144 ? 22.433 5.777 -8.186 1.00 88.50 144 GLN A O 1
ATOM 1129 N N . GLN A 1 145 ? 20.308 6.399 -8.583 1.00 86.12 145 GLN A N 1
ATOM 1130 C CA . GLN A 1 145 ? 19.978 6.784 -7.204 1.00 86.12 145 GLN A CA 1
ATOM 1131 C C . GLN A 1 145 ? 19.836 5.588 -6.251 1.00 86.12 145 GLN A C 1
ATOM 1133 O O . GLN A 1 145 ? 19.935 5.772 -5.043 1.00 86.12 145 GLN A O 1
ATOM 1138 N N . GLN A 1 146 ? 19.592 4.387 -6.778 1.00 80.94 146 GLN A N 1
ATOM 1139 C CA . GLN A 1 146 ? 19.215 3.202 -5.999 1.00 80.94 146 GLN A CA 1
ATOM 1140 C C . GLN A 1 146 ? 20.156 2.010 -6.185 1.00 80.94 146 GLN A C 1
ATOM 1142 O O . GLN A 1 146 ? 19.920 0.942 -5.629 1.00 80.94 146 GLN A O 1
ATOM 1147 N N . LYS A 1 147 ? 21.237 2.165 -6.953 1.00 79.25 147 LYS A N 1
ATOM 1148 C CA . LYS A 1 147 ? 22.181 1.078 -7.257 1.00 79.25 147 LYS A CA 1
ATOM 1149 C C . LYS A 1 147 ? 22.832 0.456 -6.017 1.00 79.25 147 LYS A C 1
ATOM 1151 O O . LYS A 1 147 ? 23.192 -0.716 -6.047 1.00 79.25 147 LYS A O 1
ATOM 1156 N N . ASP A 1 148 ? 22.928 1.223 -4.934 1.00 81.12 148 ASP A N 1
ATOM 1157 C CA . ASP A 1 148 ? 23.501 0.783 -3.660 1.00 81.12 148 ASP A CA 1
ATOM 1158 C C . ASP A 1 148 ? 22.450 0.137 -2.728 1.00 81.12 148 ASP A C 1
ATOM 1160 O O . ASP A 1 148 ? 22.757 -0.234 -1.593 1.00 81.12 148 ASP A O 1
ATOM 1164 N N . GLU A 1 149 ? 21.198 -0.013 -3.180 1.00 71.62 149 GLU A N 1
ATOM 1165 C CA . GLU A 1 149 ? 20.138 -0.654 -2.402 1.00 71.62 149 GLU A CA 1
ATOM 1166 C C . GLU A 1 149 ? 20.298 -2.190 -2.365 1.00 71.62 149 GLU A C 1
ATOM 1168 O O . GLU A 1 149 ? 20.720 -2.828 -3.326 1.00 71.62 149 GLU A O 1
ATOM 1173 N N . CYS A 1 150 ? 19.965 -2.764 -1.203 1.00 69.06 150 CYS A N 1
ATOM 1174 C CA . CYS A 1 150 ? 20.024 -4.171 -0.779 1.00 69.06 150 CYS A CA 1
ATOM 1175 C C . CYS A 1 150 ? 20.522 -5.238 -1.790 1.00 69.06 150 CYS A C 1
ATOM 1177 O O . CYS A 1 150 ? 19.871 -5.531 -2.791 1.00 69.06 150 CYS A O 1
ATOM 1179 N N . LEU A 1 151 ? 21.561 -5.996 -1.405 1.00 81.94 151 LEU A N 1
ATOM 1180 C CA . LEU A 1 151 ? 22.073 -7.164 -2.150 1.00 81.94 151 LEU A CA 1
ATOM 1181 C C . LEU A 1 151 ? 20.995 -8.203 -2.518 1.00 81.94 151 LEU A C 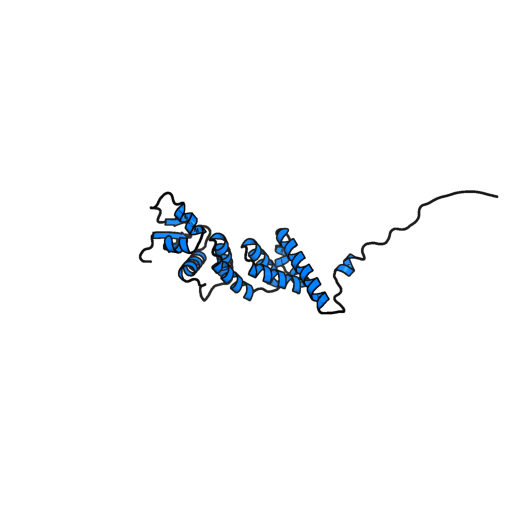1
ATOM 1183 O O . LEU A 1 151 ? 21.109 -8.880 -3.540 1.00 81.94 151 LEU A O 1
ATOM 1187 N N . SER A 1 152 ? 19.940 -8.338 -1.706 1.00 82.75 152 SER A N 1
ATOM 1188 C CA . SER A 1 152 ? 18.851 -9.276 -2.003 1.00 82.75 152 SER A CA 1
ATOM 1189 C C . SER A 1 152 ? 18.101 -8.896 -3.286 1.00 82.75 152 SER A C 1
ATOM 1191 O O . SER A 1 152 ? 17.869 -9.763 -4.129 1.00 82.75 152 SER A O 1
ATOM 1193 N N . LEU A 1 153 ? 17.833 -7.603 -3.496 1.00 83.50 153 LEU A N 1
ATOM 1194 C CA . LEU A 1 153 ? 17.201 -7.085 -4.709 1.00 83.50 153 LEU A CA 1
ATOM 1195 C C . LEU A 1 153 ? 18.064 -7.321 -5.944 1.00 83.50 153 LEU A C 1
ATOM 1197 O O . LEU A 1 153 ? 17.558 -7.791 -6.961 1.00 83.50 153 LEU A O 1
ATOM 1201 N N . GLN A 1 154 ? 19.366 -7.055 -5.837 1.00 85.44 154 GLN A N 1
ATOM 1202 C CA . GLN A 1 154 ? 20.315 -7.291 -6.925 1.00 85.44 154 GLN A CA 1
ATOM 1203 C C . GLN A 1 154 ? 20.365 -8.775 -7.313 1.00 85.44 154 GLN A C 1
ATOM 1205 O O . GLN A 1 154 ? 20.352 -9.107 -8.496 1.00 85.44 154 GLN A O 1
ATOM 1210 N N . SER A 1 155 ? 20.353 -9.679 -6.326 1.00 87.50 155 SER A N 1
ATOM 1211 C CA . SER A 1 155 ?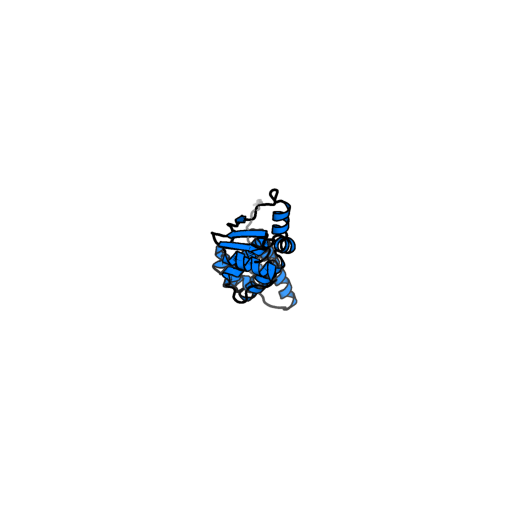 20.346 -11.124 -6.581 1.00 87.50 155 SER A CA 1
ATOM 1212 C C . SER A 1 155 ? 19.077 -11.594 -7.299 1.00 87.50 155 SER A C 1
ATOM 1214 O O . SER A 1 155 ? 19.138 -12.474 -8.155 1.00 87.50 155 SER A O 1
ATOM 1216 N N . GLU A 1 156 ? 17.923 -11.006 -6.976 1.00 87.00 156 GLU A N 1
ATOM 1217 C CA . GLU A 1 156 ? 16.660 -11.308 -7.650 1.00 87.00 156 GLU A CA 1
ATOM 1218 C C . GLU A 1 156 ? 16.620 -10.737 -9.067 1.00 87.00 156 GLU A C 1
ATOM 1220 O O . GLU A 1 156 ? 16.152 -11.417 -9.979 1.00 87.00 156 GLU A O 1
ATOM 1225 N N . LEU A 1 157 ? 17.166 -9.537 -9.271 1.00 88.19 157 LEU A N 1
ATOM 1226 C CA . LEU A 1 157 ? 17.314 -8.952 -10.598 1.00 88.19 157 LEU A CA 1
ATOM 1227 C C . LEU A 1 157 ? 18.219 -9.812 -11.488 1.00 88.19 157 LEU A C 1
ATOM 1229 O O . LEU A 1 157 ? 17.839 -10.126 -12.612 1.00 88.19 157 LEU A O 1
ATOM 1233 N N . LEU A 1 158 ? 19.370 -10.253 -10.974 1.00 87.62 158 LEU A N 1
ATOM 1234 C CA . LEU A 1 158 ? 20.291 -11.114 -11.717 1.00 87.62 158 LEU A CA 1
ATOM 1235 C C . LEU A 1 158 ? 19.628 -12.438 -12.121 1.00 87.62 158 LEU A C 1
ATOM 1237 O O . LEU A 1 158 ? 19.772 -12.879 -13.258 1.00 87.62 158 LEU A O 1
ATOM 1241 N N . LYS A 1 159 ? 18.846 -13.044 -11.216 1.00 89.00 159 LYS A N 1
ATOM 1242 C CA . LYS A 1 159 ? 18.049 -14.243 -11.523 1.00 89.00 159 LYS A CA 1
ATOM 1243 C C . LYS A 1 159 ? 17.003 -13.979 -12.606 1.00 89.00 159 LYS A C 1
ATOM 1245 O O . LYS A 1 159 ? 16.837 -14.813 -13.488 1.00 89.00 159 LYS A O 1
ATOM 1250 N N . ALA A 1 160 ? 16.306 -12.843 -12.548 1.00 89.62 160 ALA A N 1
ATOM 1251 C CA . ALA A 1 160 ? 15.303 -12.479 -13.547 1.00 89.62 160 ALA A CA 1
ATOM 1252 C C . ALA A 1 160 ? 15.924 -12.274 -14.939 1.00 89.62 160 ALA A C 1
ATOM 1254 O O . ALA A 1 160 ? 15.362 -12.733 -15.931 1.00 89.62 160 ALA A O 1
ATOM 1255 N N . VAL A 1 161 ? 17.099 -11.640 -15.005 1.00 89.12 161 VAL A N 1
ATOM 1256 C CA . VAL A 1 161 ? 17.859 -11.456 -16.251 1.00 89.12 161 VAL A CA 1
ATOM 1257 C C . VAL A 1 161 ? 18.330 -12.803 -16.808 1.00 89.12 161 VAL A C 1
ATOM 1259 O O . VAL A 1 161 ? 18.086 -13.086 -17.977 1.00 89.12 161 VAL A O 1
ATOM 1262 N N . ALA A 1 162 ? 18.914 -13.671 -15.976 1.00 88.44 162 ALA A N 1
ATOM 1263 C CA . ALA A 1 162 ? 19.354 -15.001 -16.403 1.00 88.44 162 ALA A CA 1
ATOM 1264 C C . ALA A 1 162 ? 18.192 -15.859 -16.943 1.00 88.44 162 ALA A C 1
ATOM 1266 O O . ALA A 1 162 ? 18.301 -16.466 -18.006 1.00 88.44 162 ALA A O 1
ATOM 1267 N N . ALA A 1 163 ? 17.039 -15.848 -16.264 1.00 86.75 163 ALA A N 1
ATOM 1268 C CA . ALA A 1 163 ? 15.846 -16.564 -16.720 1.00 86.75 163 ALA A CA 1
ATOM 1269 C C . ALA A 1 163 ? 15.301 -16.025 -18.060 1.00 86.75 163 ALA A C 1
ATOM 1271 O O . ALA A 1 163 ? 14.748 -16.777 -18.865 1.00 86.75 163 ALA A O 1
ATOM 1272 N N . PHE A 1 164 ? 15.462 -14.724 -18.326 1.00 82.25 164 PHE A N 1
ATOM 1273 C CA . PHE A 1 164 ? 15.081 -14.128 -19.606 1.00 82.25 164 PHE A CA 1
ATOM 1274 C C . PHE A 1 164 ? 16.008 -14.577 -20.751 1.00 82.25 164 PHE A C 1
ATOM 1276 O O . PHE A 1 164 ? 15.530 -14.888 -21.848 1.00 82.25 164 PHE A O 1
ATOM 1283 N N . GLU A 1 165 ? 17.314 -14.694 -20.501 1.00 73.69 165 GLU A N 1
ATOM 1284 C CA . GLU A 1 165 ? 18.278 -15.210 -21.483 1.00 73.69 165 GLU A CA 1
ATOM 1285 C C . GLU A 1 165 ? 17.960 -16.657 -21.894 1.00 73.69 165 GLU A C 1
ATOM 1287 O O . GLU A 1 165 ? 17.940 -16.965 -23.086 1.00 73.69 165 GLU A O 1
ATOM 1292 N N . GLU A 1 166 ? 17.606 -17.533 -20.953 1.00 73.56 166 GLU A N 1
ATOM 1293 C CA . GLU A 1 166 ? 17.197 -18.913 -21.264 1.00 73.56 166 GLU A CA 1
ATOM 1294 C C . GLU A 1 166 ? 15.942 -18.961 -22.155 1.00 73.56 166 GLU A C 1
ATOM 1296 O O . GLU A 1 166 ? 15.865 -19.745 -23.105 1.00 73.56 166 GLU A O 1
ATOM 1301 N N . SER A 1 167 ? 14.973 -18.073 -21.903 1.00 66.31 167 SER A N 1
ATOM 1302 C CA . SER A 1 167 ? 13.733 -18.010 -22.686 1.00 66.31 167 SER A CA 1
ATOM 1303 C C . SER A 1 167 ? 13.955 -17.538 -24.131 1.00 66.31 167 SER A C 1
ATOM 1305 O O . SER A 1 167 ? 13.328 -18.061 -25.054 1.00 66.31 167 SER A O 1
ATOM 1307 N N . SER A 1 168 ? 14.901 -16.622 -24.356 1.00 59.88 168 SER A N 1
ATOM 1308 C CA . SER A 1 168 ? 15.221 -16.090 -25.689 1.00 59.88 168 SER A CA 1
ATOM 1309 C C . SER A 1 168 ? 16.020 -17.073 -26.555 1.00 59.88 168 SER A C 1
ATOM 1311 O O . SER A 1 168 ? 15.766 -17.162 -27.758 1.00 59.88 168 SER A O 1
ATOM 1313 N N . HIS A 1 169 ? 16.885 -17.901 -25.957 1.00 56.97 169 HIS A N 1
ATOM 1314 C CA . HIS A 1 169 ? 17.616 -18.959 -26.674 1.00 56.97 169 HIS A CA 1
ATOM 1315 C C . HIS A 1 169 ? 16.705 -20.089 -27.184 1.00 56.97 169 HIS A C 1
ATOM 1317 O O . HIS A 1 169 ? 17.057 -20.778 -28.140 1.00 56.97 169 HIS A O 1
ATOM 1323 N N . SER A 1 170 ? 15.521 -20.266 -26.589 1.00 55.16 170 SER A N 1
ATOM 1324 C CA . SER A 1 170 ? 14.549 -21.278 -27.025 1.00 55.16 170 SER A CA 1
ATOM 1325 C C . SER A 1 170 ? 13.702 -20.863 -28.241 1.00 55.16 170 SER A C 1
ATOM 1327 O O . SER A 1 170 ? 13.098 -21.725 -28.878 1.00 55.16 170 SER A O 1
ATOM 1329 N N . ILE A 1 171 ? 13.671 -19.567 -28.592 1.00 54.75 171 ILE A N 1
ATOM 1330 C CA . ILE A 1 171 ? 12.774 -19.011 -29.628 1.00 54.75 171 ILE A CA 1
ATOM 1331 C C . ILE A 1 171 ? 13.520 -18.572 -30.904 1.00 54.75 171 ILE A C 1
ATOM 1333 O O . ILE A 1 171 ? 12.898 -18.453 -31.958 1.00 54.75 171 ILE A O 1
ATOM 1337 N N . GLY A 1 172 ? 14.846 -18.402 -30.883 1.00 40.75 172 GLY A N 1
ATOM 1338 C CA . GLY A 1 172 ? 15.581 -17.949 -32.068 1.00 40.75 172 GLY A CA 1
ATOM 1339 C C . GLY A 1 172 ? 17.029 -18.414 -32.112 1.00 40.75 172 GLY A C 1
ATOM 1340 O O . GLY A 1 172 ? 17.886 -17.890 -31.408 1.00 40.75 172 GLY A O 1
ATOM 1341 N N . GLY A 1 173 ? 17.321 -19.349 -33.017 1.00 45.44 173 GLY A N 1
ATOM 1342 C CA . GLY A 1 173 ? 18.667 -19.470 -33.557 1.00 45.44 173 GLY A CA 1
ATOM 1343 C C . GLY A 1 173 ? 19.046 -18.172 -34.280 1.00 45.44 173 GLY A C 1
ATOM 1344 O O . GLY A 1 173 ? 18.304 -17.712 -35.141 1.00 45.44 173 GLY A O 1
ATOM 1345 N N . ALA A 1 174 ? 20.228 -17.656 -33.943 1.00 43.91 174 ALA A N 1
ATOM 1346 C CA . ALA A 1 174 ? 20.960 -16.541 -34.553 1.00 43.91 174 ALA A CA 1
ATOM 1347 C C . ALA A 1 174 ? 20.719 -15.110 -34.010 1.00 43.91 174 ALA A C 1
ATOM 1349 O O . ALA A 1 174 ? 19.678 -14.489 -34.190 1.00 43.91 174 ALA A O 1
ATOM 1350 N N . MET A 1 175 ? 21.832 -14.592 -33.470 1.00 45.50 175 MET A N 1
ATOM 1351 C CA . MET A 1 175 ? 22.234 -13.201 -33.220 1.00 45.50 175 MET A CA 1
ATOM 1352 C C . MET A 1 175 ? 21.477 -12.389 -32.161 1.00 45.50 175 MET A C 1
ATOM 1354 O O . MET A 1 175 ? 20.832 -11.389 -32.456 1.00 45.50 175 MET A O 1
ATOM 1358 N N . SER A 1 176 ? 21.753 -12.702 -30.894 1.00 42.12 176 SER A N 1
ATOM 1359 C CA . SER A 1 176 ? 22.031 -11.651 -29.913 1.00 42.12 176 SER A CA 1
ATOM 1360 C C . SER A 1 176 ? 23.493 -11.800 -29.496 1.00 42.12 176 SER A C 1
ATOM 1362 O O . SER A 1 176 ? 23.901 -12.871 -29.049 1.00 42.12 176 SER A O 1
ATOM 1364 N N . LEU A 1 177 ? 24.310 -10.771 -29.735 1.00 44.59 177 LEU A N 1
ATOM 1365 C CA . LEU A 1 177 ? 25.688 -10.704 -29.249 1.00 44.59 177 LEU A CA 1
ATOM 1366 C C . LEU A 1 177 ? 25.628 -10.665 -27.721 1.00 44.59 177 LEU A C 1
ATOM 1368 O O . LEU A 1 177 ? 25.463 -9.607 -27.120 1.00 44.59 177 LEU A O 1
ATOM 1372 N N . SER A 1 178 ? 25.691 -11.843 -27.106 1.00 50.00 178 SER A N 1
ATOM 1373 C CA . SER A 1 178 ? 25.669 -12.003 -25.661 1.00 50.00 178 SER A CA 1
ATOM 1374 C C . SER A 1 178 ? 26.800 -11.186 -25.042 1.00 50.00 178 SER A C 1
ATOM 1376 O O . SER A 1 178 ? 27.950 -11.305 -25.469 1.00 50.00 178 SER A O 1
ATOM 1378 N N . VAL A 1 179 ? 26.482 -10.431 -23.992 1.00 44.22 179 VAL A N 1
ATOM 1379 C CA . VAL A 1 179 ? 27.429 -9.723 -23.111 1.00 44.22 179 VAL A CA 1
ATOM 1380 C C . VAL A 1 179 ? 28.587 -10.637 -22.664 1.00 44.22 179 VAL A C 1
ATOM 1382 O O . VAL A 1 179 ? 29.716 -10.185 -22.489 1.00 44.22 179 VAL A O 1
ATOM 1385 N N . TRP A 1 180 ? 28.345 -11.949 -22.591 1.00 43.12 180 TRP A N 1
ATOM 1386 C CA . TRP A 1 180 ? 29.348 -12.985 -22.341 1.00 43.12 180 TRP A CA 1
ATOM 1387 C C . TRP A 1 180 ? 30.520 -13.015 -23.330 1.00 43.12 180 TRP A C 1
ATOM 1389 O O . TRP A 1 180 ? 31.649 -13.258 -22.908 1.00 43.12 180 TRP A O 1
ATOM 1399 N N . ALA A 1 181 ? 30.302 -12.714 -24.613 1.00 45.62 181 ALA A N 1
ATOM 1400 C CA . ALA A 1 181 ? 31.379 -12.701 -25.605 1.00 45.62 181 ALA A CA 1
ATOM 1401 C C . ALA A 1 181 ? 32.416 -11.602 -25.311 1.00 45.62 181 ALA A C 1
ATOM 1403 O O . ALA A 1 181 ? 33.594 -11.780 -25.595 1.00 45.62 181 ALA A O 1
ATOM 1404 N N . GLN A 1 182 ? 32.002 -10.496 -24.685 1.00 46.19 182 GLN A N 1
ATOM 1405 C CA . GLN A 1 182 ? 32.899 -9.392 -24.329 1.00 46.19 182 GLN A CA 1
ATOM 1406 C C . GLN A 1 182 ? 33.673 -9.641 -23.028 1.00 46.19 182 GLN A C 1
ATOM 1408 O O . GLN A 1 182 ? 34.742 -9.070 -22.836 1.00 46.19 182 GLN A O 1
ATOM 1413 N N . LEU A 1 183 ? 33.162 -10.499 -22.140 1.00 46.03 183 LEU A N 1
ATOM 1414 C CA . LEU A 1 183 ? 33.831 -10.850 -20.882 1.00 46.03 183 LEU A CA 1
ATOM 1415 C C . LEU A 1 183 ? 34.785 -12.044 -21.027 1.00 46.03 183 LEU A C 1
ATOM 1417 O O . LEU A 1 183 ? 35.719 -12.174 -20.238 1.00 46.03 183 LEU A O 1
ATOM 1421 N N . SER A 1 184 ? 34.580 -12.900 -22.032 1.00 45.84 184 SER A N 1
ATOM 1422 C CA . SER A 1 184 ? 35.387 -14.111 -22.218 1.00 45.84 184 SER A CA 1
ATOM 1423 C C . SER A 1 184 ? 36.737 -13.878 -22.913 1.00 45.84 184 SER A C 1
ATOM 1425 O O . SER A 1 184 ? 37.606 -14.739 -22.811 1.00 45.84 184 SER A O 1
ATOM 1427 N N . ASP A 1 185 ? 36.952 -12.724 -23.554 1.00 46.41 185 ASP A N 1
ATOM 1428 C CA . ASP A 1 185 ? 38.202 -12.398 -24.272 1.00 46.41 185 ASP A CA 1
ATOM 1429 C C . ASP A 1 185 ? 39.315 -11.809 -23.373 1.00 46.41 185 ASP A C 1
ATOM 1431 O O . ASP A 1 185 ? 40.379 -11.403 -23.840 1.00 46.41 185 ASP A O 1
ATOM 1435 N N . GLY A 1 186 ? 39.112 -11.792 -22.053 1.00 49.09 186 GLY A N 1
ATOM 1436 C CA . GLY A 1 186 ? 40.061 -11.266 -21.068 1.00 49.09 186 GLY A CA 1
ATOM 1437 C C . GLY A 1 186 ? 41.048 -12.285 -20.484 1.00 49.09 186 GLY A C 1
ATOM 1438 O O . GLY A 1 186 ? 41.376 -12.175 -19.304 1.00 49.09 186 GLY A O 1
ATOM 1439 N N . GLY A 1 187 ? 41.511 -13.290 -21.236 1.00 48.75 187 GLY A N 1
ATOM 1440 C CA . GLY A 1 187 ? 42.425 -14.294 -20.675 1.00 48.75 187 GLY A CA 1
ATOM 1441 C C . GLY A 1 187 ? 43.170 -15.151 -21.692 1.00 48.75 187 GLY A C 1
ATOM 1442 O O . GLY A 1 187 ? 42.713 -16.232 -22.043 1.00 48.75 187 GLY A O 1
ATOM 1443 N N . GLY A 1 188 ? 44.368 -14.722 -22.097 1.00 48.91 188 GLY A N 1
ATOM 1444 C CA . GLY A 1 188 ? 45.273 -15.577 -22.871 1.00 48.91 188 GLY A CA 1
ATOM 1445 C C . GLY A 1 188 ? 46.477 -14.848 -23.456 1.00 48.91 188 GLY A C 1
ATOM 1446 O O . GLY A 1 188 ? 46.554 -14.658 -24.662 1.00 48.91 188 GLY A O 1
ATOM 1447 N N . GLY A 1 189 ? 47.431 -14.441 -22.617 1.00 42.38 189 GLY A N 1
ATOM 1448 C CA . GLY A 1 189 ? 48.660 -13.798 -23.085 1.00 42.38 189 GLY A CA 1
ATOM 1449 C C . GLY A 1 189 ? 49.777 -13.862 -22.055 1.00 42.38 189 GLY A C 1
ATOM 1450 O O . GLY A 1 189 ? 50.152 -12.844 -21.484 1.00 42.38 189 GLY A O 1
ATOM 1451 N N . GLY A 1 190 ? 50.289 -15.061 -21.789 1.00 42.19 190 GLY A N 1
ATOM 1452 C CA . GLY A 1 190 ? 51.421 -15.262 -20.895 1.00 42.19 190 GLY A CA 1
ATOM 1453 C C . GLY A 1 190 ? 52.260 -16.442 -21.345 1.00 42.19 190 GLY A C 1
ATOM 1454 O O . GLY A 1 190 ? 52.130 -17.516 -20.781 1.00 42.19 190 GLY A O 1
ATOM 1455 N N . ASP A 1 191 ? 53.110 -16.234 -22.350 1.00 44.34 191 ASP A N 1
ATOM 1456 C CA . ASP A 1 191 ? 54.226 -17.139 -22.613 1.00 44.34 191 ASP A CA 1
ATOM 1457 C C . ASP A 1 191 ? 55.386 -16.382 -23.270 1.00 44.34 191 ASP A C 1
ATOM 1459 O O . ASP A 1 191 ? 55.429 -16.182 -24.481 1.00 44.34 191 ASP A O 1
ATOM 1463 N N . THR A 1 192 ? 56.370 -15.983 -22.460 1.00 42.31 192 THR A N 1
ATOM 1464 C CA . THR A 1 192 ? 57.753 -15.854 -22.931 1.00 42.31 192 THR A CA 1
ATOM 1465 C C . THR A 1 192 ? 58.709 -16.410 -21.882 1.00 42.31 192 THR A C 1
ATOM 1467 O O . THR A 1 192 ? 59.111 -15.734 -20.941 1.00 42.31 192 THR A O 1
ATOM 1470 N N . SER A 1 193 ? 59.057 -17.676 -22.101 1.00 40.56 193 SER A N 1
ATOM 1471 C CA . SER A 1 193 ? 60.414 -18.226 -22.089 1.00 40.56 193 SER A CA 1
ATOM 1472 C C . SER A 1 193 ? 61.316 -17.927 -20.886 1.00 40.56 193 SER A C 1
ATOM 1474 O O . SER A 1 193 ? 61.959 -16.884 -20.770 1.00 40.56 193 SER A O 1
ATOM 1476 N N . SER A 1 194 ? 61.495 -18.950 -20.053 1.00 42.28 194 SER A N 1
ATOM 1477 C CA . SER A 1 194 ? 62.720 -19.150 -19.280 1.00 42.28 194 SER A CA 1
ATOM 1478 C C . SER A 1 194 ? 62.936 -20.640 -19.048 1.00 42.28 194 SER A C 1
ATOM 1480 O O . SER A 1 194 ? 62.231 -21.241 -18.242 1.00 42.28 194 SER A O 1
ATOM 1482 N N . ARG A 1 195 ? 63.929 -21.230 -19.730 1.00 42.44 195 ARG A N 1
ATOM 1483 C CA . ARG A 1 195 ? 64.690 -22.397 -19.247 1.00 42.44 195 ARG A CA 1
ATOM 1484 C C . ARG A 1 195 ? 66.011 -22.557 -20.012 1.00 42.44 195 ARG A C 1
ATOM 1486 O O . ARG A 1 195 ? 66.047 -22.753 -21.218 1.00 42.44 195 ARG A O 1
ATOM 1493 N N . HIS A 1 196 ? 67.088 -22.441 -19.239 1.00 43.84 196 HIS A N 1
ATOM 1494 C CA . HIS A 1 196 ? 68.476 -22.802 -19.531 1.00 43.84 196 HIS A CA 1
ATOM 1495 C C . HIS A 1 196 ? 68.637 -24.278 -19.951 1.00 43.84 196 HIS A C 1
ATOM 1497 O O . HIS A 1 196 ? 67.883 -25.118 -19.468 1.00 43.84 196 HIS A O 1
ATOM 1503 N N . VAL A 1 197 ? 69.709 -24.605 -20.694 1.00 37.75 197 VAL A N 1
ATOM 1504 C CA . VAL A 1 197 ? 70.835 -25.479 -20.263 1.00 37.75 197 VAL A CA 1
ATOM 1505 C C . VAL A 1 197 ? 71.918 -25.546 -21.366 1.00 37.75 197 VAL A C 1
ATOM 1507 O O . VAL A 1 197 ? 71.717 -25.141 -22.502 1.00 37.75 197 VAL A O 1
ATOM 1510 N N . ARG A 1 198 ? 73.114 -25.949 -20.937 1.00 41.56 198 ARG A N 1
ATOM 1511 C CA . ARG A 1 198 ? 74.493 -25.607 -21.315 1.00 41.56 198 ARG A CA 1
ATOM 1512 C C . ARG A 1 198 ? 75.204 -26.758 -22.069 1.00 41.56 198 ARG A C 1
ATOM 1514 O O . ARG A 1 198 ? 74.840 -27.902 -21.832 1.00 41.56 198 ARG A O 1
ATOM 1521 N N . GLN A 1 199 ? 76.309 -26.427 -22.768 1.00 40.47 199 GLN A N 1
ATOM 1522 C CA . GLN A 1 199 ? 77.609 -27.149 -22.982 1.00 40.47 199 GLN A CA 1
ATOM 1523 C C . GLN A 1 199 ? 78.061 -27.207 -24.468 1.00 40.47 199 GLN A C 1
ATOM 1525 O O . GLN A 1 199 ? 77.270 -27.586 -25.316 1.00 40.47 199 GLN A O 1
ATOM 1530 N N . ARG A 1 200 ? 79.207 -26.576 -24.838 1.00 38.59 200 ARG A N 1
ATOM 1531 C CA . ARG A 1 200 ? 80.609 -27.106 -24.998 1.00 38.59 200 ARG A CA 1
ATOM 1532 C C . ARG A 1 200 ? 80.683 -28.152 -26.133 1.00 38.59 200 ARG A C 1
ATOM 1534 O O . ARG A 1 200 ? 79.878 -29.060 -26.102 1.00 38.59 200 ARG A O 1
ATOM 1541 N N . THR A 1 201 ? 81.519 -28.127 -27.175 1.00 40.88 201 THR A N 1
ATOM 1542 C CA . THR A 1 201 ? 82.953 -27.842 -27.470 1.00 40.88 201 THR A CA 1
ATOM 1543 C C . THR A 1 201 ? 83.059 -27.685 -29.013 1.00 40.88 201 THR A C 1
ATOM 1545 O O . THR A 1 201 ? 82.136 -28.118 -29.694 1.00 40.88 201 THR A O 1
ATOM 1548 N N . THR A 1 202 ? 84.054 -27.064 -29.651 1.00 54.47 202 THR A N 1
ATOM 1549 C CA . THR A 1 202 ? 85.508 -27.340 -29.706 1.00 54.47 202 THR A CA 1
ATOM 1550 C C . THR A 1 202 ? 86.259 -26.108 -30.188 1.00 54.47 202 THR A C 1
ATOM 1552 O O . THR A 1 202 ? 85.710 -25.440 -31.095 1.00 54.47 202 THR A O 1
#

InterPro domains:
  IPR000210 BTB/POZ domain [PF00651] (4-100)
  IPR000210 BTB/POZ domain [PS50097] (4-70)
  IPR000210 BTB/POZ domain [SM00225] (4-102)
  IPR011333 SKP1/BTB/POZ domain superfamily [G3DSA:3.30.710.10] (1-102)
  IPR011333 SKP1/BTB/POZ domain superfamily [SSF54695] (3-100)
  IPR045005 BTB/POZ and MATH domain-containing protein 1-6 [PTHR26379] (2-157)
  IPR056423 BPM/SPOP, BACK domain [PF24570] (106-158)

Mean predicted aligned error: 11.25 Å